Protein AF-A0AAP0BZG7-F1 (afdb_monomer)

Solvent-accessible surface area (backbone atoms only — not comparable to full-atom values): 13542 Å² total; per-residue (Å²): 136,76,88,78,90,84,89,82,85,82,89,79,92,82,87,80,83,89,86,83,89,79,91,78,89,82,94,75,62,81,69,61,58,58,56,47,51,53,52,60,66,57,72,73,61,71,77,81,63,82,40,66,52,41,81,45,57,65,65,58,52,51,52,50,36,52,60,40,35,78,79,45,65,29,14,43,36,12,33,26,68,55,88,55,38,31,31,31,11,33,37,38,62,83,54,70,49,48,39,78,72,52,70,46,80,53,54,94,88,42,55,71,58,51,40,50,51,50,40,52,47,33,67,76,56,39,45,60,33,38,39,30,46,32,60,74,50,94,78,78,55,83,41,75,64,38,52,52,36,52,50,48,54,49,58,50,42,73,65,57,62,50,46,67,39,33,33,23,74,39,69,39,87,59,22,61,62,59,52,45,65,65,46,60,84,65,72,57,56,72,70,56,46,49,55,50,49,64,69,41,41,9,24,29,38,35,32,48,51,32,50,50,50,58,51,37,64,75,68,76,46,79,78,79,71,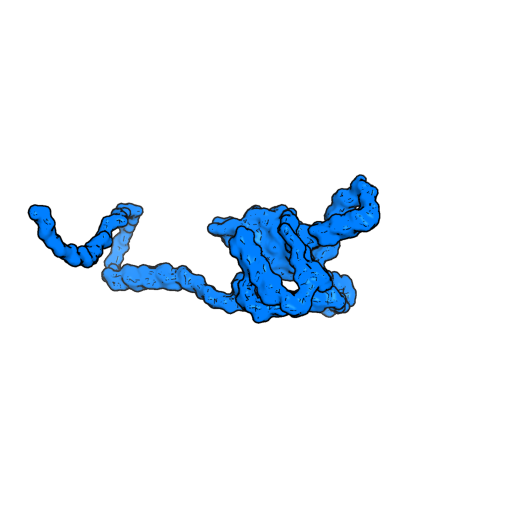84,72,79,73,131

Sequence (230 aa):
MGDDDGLGMLGDESGFCLAAGIFADGGDGMEGWLQRSEALASVDRVEEAQEEMKSLKPFEIFQKVLKIGSMKQ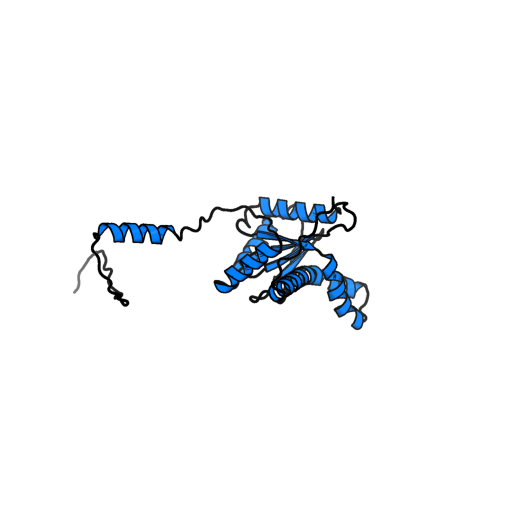GRLLGLDVGHRYIGLSVSDTSNKIASPVSVLVRKKTNIDLMANDFQ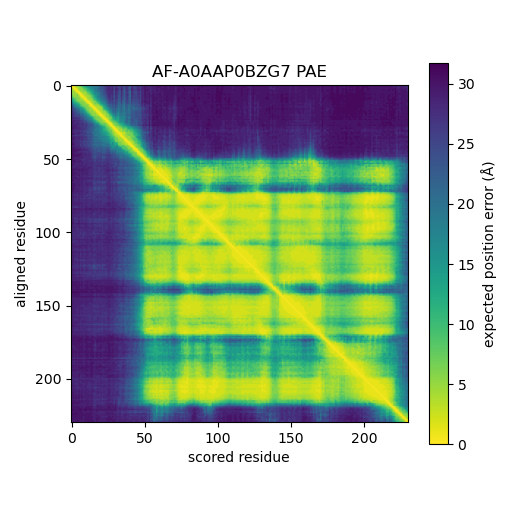TLVSRLSLVGLVVGYPFSIHGQHSVEAVQVRLFMEELSNTRKLDGIRYTYWDENYTSKCVEALLHPLNLHPVEHKTITDKFAAVGILQGYLDYMNRNLKTGGLPKELSTGK

pLDDT: mean 70.99, std 21.76, range [28.83, 95.19]

Secondary structure (DSSP, 8-state):
-----------------------------THHHHHHHHHHSSTT---------EE--HHHHHHHHHHHHTTS--EEEEEEE-SSEEEEEEE-TTSS-EEEEEEEEP-TT-HHHHHHHHHHHHHHHTEEEEEEEE---TTSPPPHHHHHHHHHHHHHHHT-TTTT-EEEEEEGGGHHHHHHHHHGGGT--HHHHHHHHHHHHHHHHHHHHHHHHHHHHHTTPPPP------

Foldseek 3Di:
DDDDDDDDDDDDDDDDDDDDDDDDDDDDDPVVVVVVVVVVVVVPPPPPPLAFAAEDALQVLVVVLVVVLVVDQEKEWFWEDDPFKIWIWMAGSVLQAIDGDDIDTDDPPCLLVVLVVVLVCCVVVVYQEYEYEAADDPPPDRDPSNVSSVVSVVSNRVSSSCGNYYYYYFYLVQQCVVLCVVCVVVPDDPVVSVVVSVNCSRRSRSNVSSVVNVVCVVVVDDPPDPPPDD

Radius of gyration: 25.91 Å; Cα contacts (8 Å, |Δi|>4): 289; chains: 1; bounding box: 75×73×74 Å

InterPro domains:
  IPR005227 Putative pre-16S rRNA nuclease [MF_00651] (74-214)
  IPR005227 Putative pre-16S rRNA nuclease [PF03652] (75-211)
  IPR005227 Putative pre-16S rRNA nuclease [PTHR33317] (53-219)
  IPR005227 Putative pre-16S rRNA nuclease [TIGR00250] (77-211)
  IPR005227 Putative pre-16S rRNA nuclease [cd16964] (76-212)
  IPR006641 YqgF/RNase H-like domain [SM00732] (74-179)
  IPR012337 Ribonuclease H-like superfamily [SSF53098] (74-214)
  IPR037027 YqgF/RNase H-like domain superfamily [G3DSA:3.30.420.140] (73-219)

Mean predicted aligned error: 15.22 Å

Structure (mmCIF, N/CA/C/O backbone):
data_AF-A0AAP0BZG7-F1
#
_entry.id   AF-A0AAP0BZG7-F1
#
loop_
_atom_site.group_PDB
_atom_site.id
_atom_site.type_symbol
_atom_site.label_atom_id
_atom_site.label_alt_id
_atom_site.label_comp_id
_atom_site.label_asym_id
_atom_site.label_entity_id
_atom_site.label_seq_id
_atom_site.pdbx_PDB_ins_code
_atom_site.Cartn_x
_atom_site.Cartn_y
_atom_site.Cartn_z
_atom_site.occupancy
_atom_site.B_iso_or_equiv
_atom_site.auth_seq_id
_atom_site.auth_comp_id
_atom_site.auth_asym_id
_atom_site.auth_atom_id
_atom_site.pdbx_PDB_model_num
ATOM 1 N N . MET A 1 1 ? -52.714 53.175 7.696 1.00 40.72 1 MET A N 1
ATOM 2 C CA . MET A 1 1 ? -53.248 51.958 8.342 1.00 40.72 1 MET A CA 1
ATOM 3 C C . MET A 1 1 ? -52.073 51.004 8.494 1.00 40.72 1 MET A C 1
ATOM 5 O O . MET A 1 1 ? -51.693 50.417 7.490 1.00 40.72 1 MET A O 1
ATOM 9 N N . GLY A 1 2 ? -51.504 50.970 9.712 1.00 37.19 2 GLY A N 1
ATOM 10 C CA . GLY A 1 2 ? -50.291 50.250 10.161 1.00 37.19 2 GLY A CA 1
ATOM 11 C C . GLY A 1 2 ? -48.993 50.930 9.706 1.00 37.19 2 GLY A C 1
ATOM 12 O O . GLY A 1 2 ? -48.804 51.001 8.497 1.00 37.19 2 GLY A O 1
ATOM 13 N N . ASP A 1 3 ? -48.113 51.537 10.517 1.00 39.97 3 ASP A N 1
ATOM 14 C CA . ASP A 1 3 ? -47.686 51.353 11.929 1.00 39.97 3 ASP A CA 1
ATOM 15 C C . ASP A 1 3 ? -47.296 49.894 12.220 1.00 39.97 3 ASP A C 1
ATOM 17 O O . ASP A 1 3 ? -48.042 48.989 11.852 1.00 39.97 3 ASP A O 1
ATOM 21 N N . ASP A 1 4 ? -46.233 49.526 12.925 1.00 40.59 4 ASP A N 1
ATOM 22 C CA . ASP A 1 4 ? -44.955 50.102 13.365 1.00 40.59 4 ASP A CA 1
ATOM 23 C C . ASP A 1 4 ? -44.185 48.876 13.928 1.00 40.59 4 ASP A C 1
ATOM 25 O O . ASP A 1 4 ? -44.802 47.876 14.297 1.00 40.59 4 ASP A O 1
ATOM 29 N N . ASP A 1 5 ? -42.857 48.957 13.961 1.00 41.91 5 ASP A N 1
ATOM 30 C CA . ASP A 1 5 ? -41.935 48.493 15.014 1.00 41.91 5 ASP A CA 1
ATOM 31 C C . ASP A 1 5 ? -42.072 47.124 15.726 1.00 41.91 5 ASP A C 1
ATOM 33 O O . ASP A 1 5 ? -43.107 46.750 16.268 1.00 41.91 5 ASP A O 1
ATOM 37 N N . GLY A 1 6 ? -40.916 46.474 15.954 1.00 35.31 6 GLY A N 1
ATOM 38 C CA . GLY A 1 6 ? -40.718 45.761 17.227 1.00 35.31 6 GLY A CA 1
ATOM 39 C C . GLY A 1 6 ? -39.831 44.514 17.239 1.00 35.31 6 GLY A C 1
ATOM 40 O O . GLY A 1 6 ? -40.268 43.411 16.939 1.00 35.31 6 GLY A O 1
ATOM 41 N N . LEU A 1 7 ? -38.597 44.718 17.700 1.00 35.53 7 LEU A N 1
ATOM 42 C CA . LEU A 1 7 ? -37.629 43.773 18.280 1.00 35.53 7 LEU A CA 1
ATOM 43 C C . LEU A 1 7 ? -38.184 42.704 19.259 1.00 35.53 7 LEU A C 1
ATOM 45 O O . LEU A 1 7 ? -39.079 42.988 20.047 1.00 35.53 7 LEU A O 1
ATOM 49 N N . GLY A 1 8 ? -37.480 41.561 19.350 1.00 32.25 8 GLY A N 1
ATOM 50 C CA . GLY A 1 8 ? -37.438 40.665 20.529 1.00 32.25 8 GLY A CA 1
ATOM 51 C C . GLY A 1 8 ? -37.229 39.190 20.143 1.00 32.25 8 GLY A C 1
ATOM 52 O O . GLY A 1 8 ? -38.116 38.588 19.561 1.00 32.25 8 GLY A O 1
ATOM 53 N N . MET A 1 9 ? -36.014 38.628 20.183 1.00 31.36 9 MET A N 1
ATOM 54 C CA . MET A 1 9 ? -35.321 38.008 21.333 1.00 31.36 9 MET A CA 1
ATOM 55 C C . MET A 1 9 ? -35.999 36.757 21.932 1.00 31.36 9 MET A C 1
ATOM 57 O O . MET A 1 9 ? -37.083 36.842 22.487 1.00 31.36 9 MET A O 1
ATOM 61 N N . LEU A 1 10 ? -35.207 35.672 21.934 1.00 32.31 10 LEU A N 1
ATOM 62 C CA . LEU A 1 10 ? -35.128 34.580 22.920 1.00 32.31 10 LEU A CA 1
ATOM 63 C C . LEU A 1 10 ? -36.260 33.537 22.988 1.00 32.31 10 LEU A C 1
ATOM 65 O O . LEU A 1 10 ? -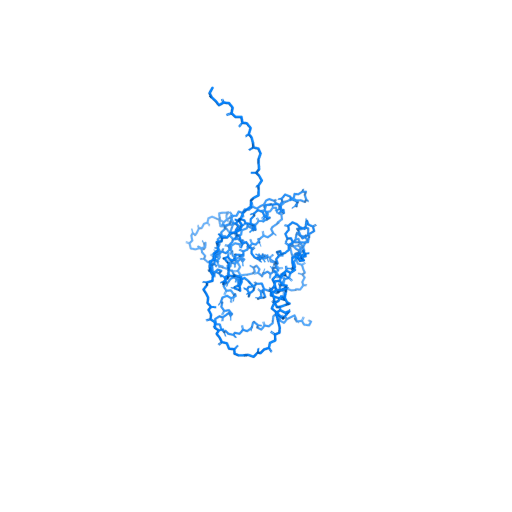37.290 33.755 23.607 1.00 32.31 10 LEU A O 1
ATOM 69 N N . GLY A 1 11 ? -35.926 32.345 22.481 1.00 29.30 11 GLY A N 1
ATOM 70 C CA . GLY A 1 11 ? -35.687 31.166 23.321 1.00 29.30 11 GLY A CA 1
ATOM 71 C C . GLY A 1 11 ? -36.896 30.372 23.802 1.00 29.30 11 GLY A C 1
ATOM 72 O O . GLY A 1 11 ? -37.639 30.839 24.651 1.00 29.30 11 GLY A O 1
ATOM 73 N N . ASP A 1 12 ? -36.947 29.103 23.408 1.00 36.91 12 ASP A N 1
ATOM 74 C CA . ASP A 1 12 ? -37.448 28.020 24.249 1.00 36.91 12 ASP A CA 1
ATOM 75 C C . ASP A 1 12 ? -36.975 26.646 23.753 1.00 36.91 12 ASP A C 1
ATOM 77 O O . ASP A 1 12 ? -37.353 26.109 22.714 1.00 36.91 12 ASP A O 1
ATOM 81 N N . GLU A 1 13 ? -36.108 26.059 24.571 1.00 35.53 13 GLU A N 1
ATOM 82 C CA . GLU A 1 13 ? -35.936 24.623 24.680 1.00 35.53 13 GLU A CA 1
ATOM 83 C C . GLU A 1 13 ? -37.261 24.007 25.148 1.00 35.53 13 GLU A C 1
ATOM 85 O O . GLU A 1 13 ? -37.745 24.331 26.229 1.00 35.53 13 GLU A O 1
ATOM 90 N N . SER A 1 14 ? -37.845 23.086 24.385 1.00 33.50 14 SER A N 1
ATOM 91 C CA . SER A 1 14 ? -38.615 21.969 24.949 1.00 33.50 14 SER A CA 1
ATOM 92 C C . SER A 1 14 ? -39.032 20.997 23.852 1.00 33.50 14 SER A C 1
ATOM 94 O O . SER A 1 14 ? -39.836 21.293 22.976 1.00 33.50 14 SER A O 1
ATOM 96 N N . GLY A 1 15 ? -38.489 19.788 23.909 1.00 31.47 15 GLY A N 1
ATOM 97 C CA . GLY A 1 15 ? -38.952 18.712 23.051 1.00 31.47 15 GLY A CA 1
ATOM 98 C C . GLY A 1 15 ? -37.887 17.658 22.877 1.00 31.47 15 GLY A C 1
ATOM 99 O O . GLY A 1 15 ? -37.173 17.669 21.890 1.00 31.47 15 GLY A O 1
ATOM 100 N N . PHE A 1 16 ? -37.768 16.749 23.836 1.00 28.83 16 PHE A N 1
ATOM 101 C CA . PHE A 1 16 ? -38.211 15.383 23.582 1.00 28.83 16 PHE A CA 1
ATOM 102 C C . PHE A 1 16 ? -38.218 14.588 24.886 1.00 28.83 16 PHE A C 1
ATOM 104 O O . PHE A 1 16 ? -37.269 14.586 25.668 1.00 28.83 16 PHE A O 1
ATOM 111 N N . CYS A 1 17 ? -39.365 13.961 25.121 1.00 30.78 17 CYS A N 1
ATOM 112 C CA . CYS A 1 17 ? -39.684 13.169 26.287 1.00 30.78 17 CYS A CA 1
ATOM 113 C C . CYS A 1 17 ? -38.791 11.933 26.436 1.00 30.78 17 CYS A C 1
ATOM 115 O O . CYS A 1 17 ? -38.479 11.235 25.471 1.00 30.78 17 CYS A O 1
ATOM 117 N N . LEU A 1 18 ? -38.505 11.650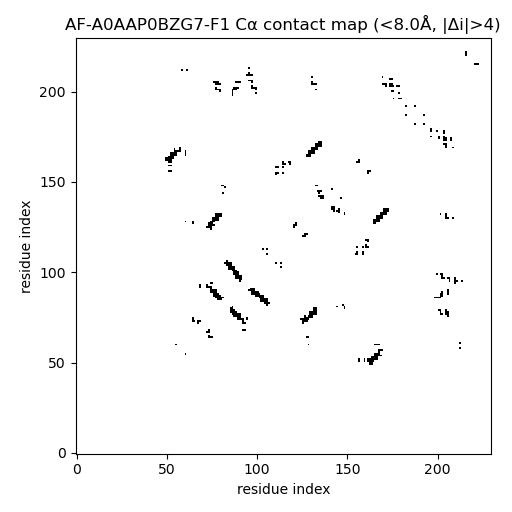 27.707 1.00 30.03 18 LEU A N 1
ATOM 118 C CA . LEU A 1 18 ? -38.151 10.361 28.289 1.00 30.03 18 LEU A CA 1
ATOM 119 C C . LEU A 1 18 ? -38.848 9.163 27.625 1.00 30.03 18 LEU A C 1
ATOM 121 O O . LEU A 1 18 ? -40.074 9.134 27.523 1.00 30.03 18 LEU A O 1
ATOM 125 N N . ALA A 1 19 ? -38.078 8.096 27.409 1.00 32.22 19 ALA A N 1
ATOM 126 C CA . ALA A 1 19 ? -38.536 6.733 27.658 1.00 32.22 19 ALA A CA 1
ATOM 127 C C . ALA A 1 19 ? -37.341 5.805 27.932 1.00 32.22 19 ALA A C 1
ATOM 129 O O . ALA A 1 19 ? -36.650 5.401 27.006 1.00 32.22 19 ALA A O 1
ATOM 130 N N . ALA A 1 20 ? -37.115 5.477 29.207 1.00 35.22 20 ALA A N 1
ATOM 131 C CA . ALA A 1 20 ? -36.773 4.133 29.692 1.00 35.22 20 ALA A CA 1
ATOM 132 C C . ALA A 1 20 ? -36.520 4.208 31.204 1.00 35.22 20 ALA A C 1
ATOM 134 O O . ALA A 1 20 ? -35.450 4.604 31.659 1.00 35.22 20 ALA A O 1
ATOM 135 N N . GLY A 1 21 ? -37.540 3.849 31.984 1.00 30.33 21 GLY A N 1
ATOM 136 C CA . GLY A 1 21 ? -37.397 3.609 33.413 1.00 30.33 21 GLY A CA 1
ATOM 137 C C . GLY A 1 21 ? -36.827 2.217 33.676 1.00 30.33 21 GLY A C 1
ATOM 138 O O . GLY A 1 21 ? -37.294 1.240 33.096 1.00 30.33 21 GLY A O 1
ATOM 139 N N . ILE A 1 22 ? -35.871 2.135 34.599 1.00 36.47 22 ILE A N 1
ATOM 140 C CA . ILE A 1 22 ? -35.624 0.951 35.424 1.00 36.47 22 ILE A CA 1
ATOM 141 C C . ILE A 1 22 ? -35.466 1.456 36.862 1.00 36.47 22 ILE A C 1
ATOM 143 O O . ILE A 1 22 ? -34.559 2.224 37.169 1.00 36.47 22 ILE A O 1
ATOM 147 N N . PHE A 1 23 ? -36.406 1.051 37.712 1.00 32.34 23 PHE A N 1
ATOM 148 C CA . PHE A 1 23 ? -36.392 1.223 39.163 1.00 32.34 23 PHE A CA 1
ATOM 149 C C . PHE A 1 23 ? -35.386 0.244 39.786 1.00 32.34 23 PHE A C 1
ATOM 151 O O . PHE A 1 23 ? -35.472 -0.954 39.514 1.00 32.34 23 PHE A O 1
ATOM 158 N N . ALA A 1 24 ? -34.503 0.726 40.662 1.00 35.78 24 ALA A N 1
ATOM 159 C CA . ALA A 1 24 ? -33.943 -0.060 41.762 1.00 35.78 24 ALA A CA 1
ATOM 160 C C . ALA A 1 24 ? -33.458 0.878 42.883 1.00 35.78 24 ALA A C 1
ATOM 162 O O . ALA A 1 24 ? -32.795 1.879 42.622 1.00 35.78 24 ALA A O 1
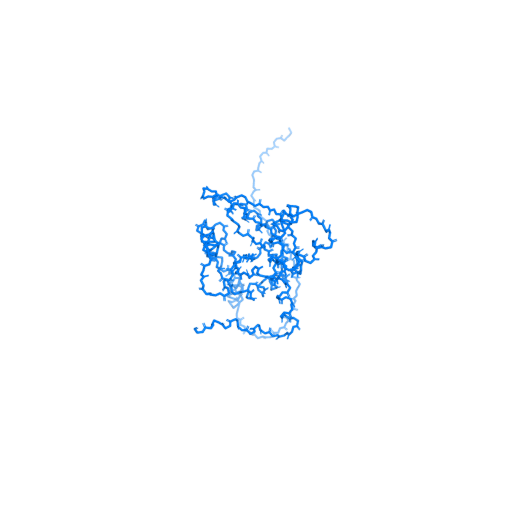ATOM 163 N N . ASP A 1 25 ? -33.862 0.528 44.102 1.00 36.47 25 ASP A N 1
ATOM 164 C CA . ASP A 1 25 ? -33.702 1.211 45.387 1.00 36.47 25 ASP A CA 1
ATOM 165 C C . ASP A 1 25 ? -32.288 1.683 45.755 1.00 36.47 25 ASP A C 1
ATOM 167 O O . ASP A 1 25 ? -31.288 1.049 45.424 1.00 36.47 25 ASP A O 1
ATOM 171 N N . GLY A 1 26 ? -32.247 2.706 46.615 1.00 36.25 26 GLY A N 1
ATOM 172 C CA . GLY A 1 26 ? -31.121 2.966 47.515 1.00 36.25 26 GLY A CA 1
ATOM 173 C C . GLY A 1 26 ? -30.599 4.390 47.408 1.00 36.25 26 GLY A C 1
ATOM 174 O O . GLY A 1 26 ? -30.027 4.767 46.393 1.00 36.25 26 GLY A O 1
ATOM 175 N N . GLY A 1 27 ? -30.833 5.186 48.452 1.00 44.66 27 GLY A N 1
ATOM 176 C CA . GLY A 1 27 ? -30.496 6.603 48.494 1.00 44.66 27 GLY A CA 1
ATOM 177 C C . GLY A 1 27 ? -29.016 6.895 48.265 1.00 44.66 27 GLY A C 1
ATOM 178 O O . GLY A 1 27 ? -28.163 6.299 48.905 1.00 44.66 27 GLY A O 1
ATOM 179 N N . ASP A 1 28 ? -28.762 7.860 47.386 1.00 40.28 28 ASP A N 1
ATOM 180 C CA . ASP A 1 28 ? -27.633 8.782 47.441 1.00 40.28 28 ASP A CA 1
ATOM 181 C C . ASP A 1 28 ? -27.990 10.016 46.595 1.00 40.28 28 ASP A C 1
ATOM 183 O O . ASP A 1 28 ? -28.697 9.927 45.587 1.00 40.28 28 ASP A O 1
ATOM 187 N N . GLY A 1 29 ? -27.597 11.190 47.089 1.00 38.25 29 GLY A N 1
ATOM 188 C CA . GLY A 1 29 ? -28.116 12.493 46.682 1.00 38.25 29 GLY A CA 1
ATOM 189 C C . GLY A 1 29 ? -27.908 12.868 45.212 1.00 38.25 29 GLY A C 1
ATOM 190 O O . GLY A 1 29 ? -27.066 12.326 44.496 1.00 38.25 29 GLY A O 1
ATOM 191 N N . MET A 1 30 ? -28.669 13.878 44.781 1.00 40.69 30 MET A N 1
ATOM 192 C CA . MET A 1 30 ? -28.644 14.469 43.433 1.00 40.69 30 MET A CA 1
ATOM 193 C C . MET A 1 30 ? -27.253 14.981 42.989 1.00 40.69 30 MET A C 1
ATOM 195 O O . MET A 1 30 ? -27.054 15.220 41.801 1.00 40.69 30 MET A O 1
ATOM 199 N N . GLU A 1 31 ? -26.271 15.074 43.891 1.00 44.16 31 GLU A N 1
ATOM 200 C CA . GLU A 1 31 ? -24.867 15.373 43.565 1.00 44.16 31 GLU A CA 1
ATOM 201 C C . GLU A 1 31 ? -24.143 14.209 42.855 1.00 44.16 31 GLU A C 1
ATOM 203 O O . GLU A 1 31 ? -23.273 14.444 42.018 1.00 44.16 31 GLU A O 1
ATOM 208 N N . GLY A 1 32 ? -24.548 12.953 43.083 1.00 38.75 32 GLY A N 1
ATOM 209 C CA . GLY A 1 32 ? -23.915 11.783 42.455 1.00 38.75 32 GLY A CA 1
ATOM 210 C C . GLY A 1 32 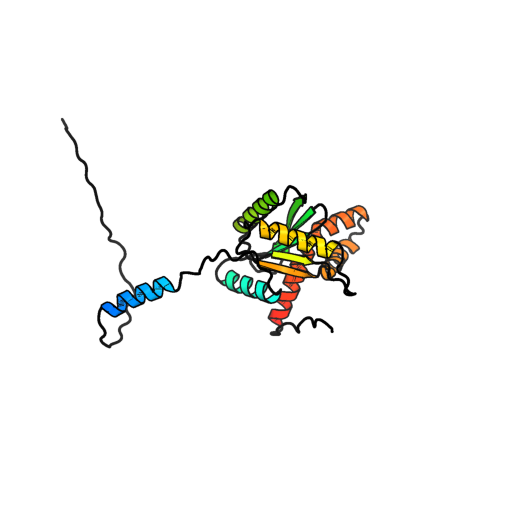? -24.256 11.595 40.971 1.00 38.75 32 GLY A C 1
ATOM 211 O O . GLY A 1 32 ? -23.490 10.978 40.226 1.00 38.75 32 GLY A O 1
ATOM 212 N N . TRP A 1 33 ? -25.388 12.142 40.513 1.00 41.09 33 TRP A N 1
ATOM 213 C CA . TRP A 1 33 ? -25.830 12.038 39.117 1.00 41.09 33 TRP A CA 1
ATOM 214 C C . TRP A 1 33 ? -25.122 13.038 38.195 1.00 41.09 33 TRP A C 1
ATOM 216 O O . TRP A 1 33 ? -24.790 12.677 37.067 1.00 41.09 33 TRP A O 1
ATOM 226 N N . LEU A 1 34 ? -24.815 14.246 38.683 1.00 43.25 34 LEU A N 1
ATOM 227 C CA . LEU A 1 34 ? -24.042 15.250 37.938 1.00 43.25 34 LEU A CA 1
ATOM 228 C C . LEU A 1 34 ? -22.560 14.868 37.811 1.00 43.25 34 LEU A C 1
ATOM 230 O O . LEU A 1 34 ? -21.970 15.046 36.750 1.00 43.25 34 LEU A O 1
ATOM 234 N N . GLN A 1 35 ? -21.978 14.231 38.830 1.00 44.53 35 GLN A N 1
ATOM 235 C CA . GLN A 1 35 ? -20.614 13.697 38.731 1.00 44.53 35 GLN A CA 1
ATOM 236 C C . GLN A 1 35 ? -20.516 12.445 37.853 1.00 44.53 35 GLN A C 1
ATOM 238 O O . GLN A 1 35 ? -19.486 12.220 37.220 1.00 44.53 35 GLN A O 1
ATOM 243 N N . ARG A 1 36 ? -21.585 11.644 37.745 1.00 41.50 36 ARG A N 1
ATOM 244 C CA . ARG A 1 36 ? -21.636 10.518 36.799 1.00 41.50 36 ARG A CA 1
ATOM 245 C C . ARG A 1 36 ? -21.901 10.951 35.360 1.00 41.50 36 ARG A C 1
ATOM 247 O O . ARG A 1 36 ? -21.393 10.286 34.463 1.00 41.50 36 ARG A O 1
ATOM 254 N N . SER A 1 37 ? -22.629 12.044 35.116 1.00 42.12 37 SER A N 1
ATOM 255 C CA . SER A 1 37 ? -22.789 12.585 33.759 1.00 42.12 37 SER A CA 1
ATOM 256 C C . SER A 1 37 ? -21.519 13.289 33.268 1.00 42.12 37 SER A C 1
ATOM 258 O O . SER A 1 37 ? -21.159 13.112 32.107 1.00 42.12 37 SER A O 1
ATOM 260 N N . GLU A 1 38 ? -20.762 13.959 34.146 1.00 42.34 38 GLU A N 1
ATOM 261 C CA . GLU A 1 38 ? -19.405 14.435 33.832 1.00 42.34 38 GLU A CA 1
ATOM 262 C C . GLU A 1 38 ? -18.409 13.281 33.650 1.00 42.34 38 GLU A C 1
ATOM 264 O O . GLU A 1 38 ? -17.565 13.346 32.757 1.00 42.34 38 GLU A O 1
ATOM 269 N N . ALA A 1 39 ? -18.528 12.189 34.419 1.00 40.38 39 ALA A N 1
ATOM 270 C CA . ALA A 1 39 ? -17.707 10.986 34.241 1.00 40.38 39 ALA A CA 1
ATOM 271 C C . ALA A 1 39 ? -18.034 10.227 32.939 1.00 40.38 39 ALA A C 1
ATOM 273 O O . ALA A 1 39 ? -17.138 9.694 32.296 1.00 40.38 39 ALA A O 1
ATOM 274 N N . LEU A 1 40 ? -19.298 10.197 32.504 1.00 38.62 40 LEU A N 1
ATOM 275 C CA . LEU A 1 40 ? -19.704 9.570 31.237 1.00 38.62 40 LEU A CA 1
ATOM 276 C C . LEU A 1 40 ? -19.412 10.462 30.020 1.00 38.62 40 LEU A C 1
ATOM 278 O O . LEU A 1 40 ? -19.107 9.940 28.954 1.00 38.62 40 LEU A O 1
ATOM 282 N N . ALA A 1 41 ? -19.403 11.788 30.182 1.00 38.72 41 ALA A N 1
ATOM 283 C CA . ALA A 1 41 ? -18.952 12.734 29.156 1.00 38.72 41 ALA A CA 1
ATOM 284 C C . ALA A 1 41 ? -17.417 12.883 29.082 1.00 38.72 41 ALA A C 1
ATOM 286 O O . ALA A 1 41 ? -16.900 13.527 28.168 1.00 38.72 41 ALA A O 1
ATOM 287 N N . SER A 1 42 ? -16.669 12.288 30.017 1.00 38.16 42 SER A N 1
ATOM 288 C CA . SER A 1 42 ? -15.198 12.273 30.007 1.00 38.16 42 SER A CA 1
ATOM 289 C C . SER A 1 42 ? -14.588 10.958 29.514 1.00 38.16 42 SER A C 1
ATOM 291 O O . SER A 1 42 ? -13.384 10.922 29.270 1.00 38.16 42 SER A O 1
ATOM 293 N N . VAL A 1 43 ? -15.393 9.918 29.264 1.00 42.97 43 VAL A N 1
ATOM 294 C CA . VAL A 1 43 ? -14.920 8.642 28.684 1.00 42.97 43 VAL A CA 1
ATOM 295 C C . VAL A 1 43 ? -14.889 8.656 27.146 1.00 42.97 43 VAL A C 1
ATOM 297 O O . VAL A 1 43 ? -14.176 7.854 26.554 1.00 42.97 43 VAL A O 1
ATOM 300 N N . ASP A 1 44 ? -15.534 9.630 26.497 1.00 34.75 44 ASP A N 1
ATOM 301 C CA . ASP A 1 44 ? -15.488 9.815 25.034 1.00 34.75 44 ASP A CA 1
ATOM 302 C C . ASP A 1 44 ? -14.629 11.003 24.584 1.00 34.75 44 ASP A C 1
ATOM 304 O O . ASP A 1 44 ? -14.728 11.476 23.451 1.00 34.75 44 ASP A O 1
ATOM 308 N N . ARG A 1 45 ? -13.692 11.450 25.426 1.00 36.53 45 ARG A N 1
ATOM 309 C CA . ARG A 1 45 ? -12.532 12.180 24.914 1.00 36.53 45 ARG A CA 1
ATOM 310 C C . ARG A 1 45 ? -11.496 11.145 24.501 1.00 36.53 45 ARG A C 1
ATOM 312 O O . ARG A 1 45 ? -10.504 10.927 25.189 1.00 36.53 45 ARG A O 1
ATOM 319 N N . VAL A 1 46 ? -11.753 10.477 23.374 1.00 40.47 46 VAL A N 1
ATOM 320 C CA . VAL A 1 46 ? -10.659 9.898 22.594 1.00 40.47 46 VAL A CA 1
ATOM 321 C C . VAL A 1 46 ? -9.712 11.065 22.378 1.00 40.47 46 VAL A C 1
ATOM 323 O O . VAL A 1 46 ? -10.061 12.021 21.691 1.00 40.47 46 VAL A O 1
ATOM 326 N N . GLU A 1 47 ? -8.583 11.048 23.078 1.00 35.59 47 GLU A N 1
ATOM 327 C CA . GLU A 1 47 ? -7.496 11.972 22.833 1.00 35.59 47 GLU A CA 1
ATOM 328 C C . GLU A 1 47 ? -7.180 11.869 21.340 1.00 35.59 47 GLU A C 1
ATOM 330 O O . GLU A 1 47 ? -6.508 10.945 20.884 1.00 35.59 47 GLU A O 1
ATOM 335 N N . GLU A 1 48 ? -7.674 12.832 20.564 1.00 38.12 48 GLU A N 1
ATOM 336 C CA . GLU A 1 48 ? -7.112 13.225 19.278 1.00 38.12 48 GLU A CA 1
ATOM 337 C C . GLU A 1 48 ? -5.748 13.872 19.554 1.00 38.12 48 GLU A C 1
ATOM 339 O O . GLU A 1 48 ? -5.469 15.014 19.201 1.00 38.12 48 GLU A O 1
ATOM 344 N N . ALA A 1 49 ? -4.876 13.139 20.246 1.00 38.81 49 ALA A N 1
ATOM 345 C CA . ALA A 1 49 ? -3.460 13.360 20.137 1.00 38.81 49 ALA A CA 1
ATOM 346 C C . ALA A 1 49 ? -3.149 13.141 18.659 1.00 38.81 49 ALA A C 1
ATOM 348 O O . ALA A 1 49 ? -3.445 12.079 18.103 1.00 38.81 49 ALA A O 1
ATOM 349 N N . GLN A 1 50 ? -2.607 14.172 18.017 1.00 41.91 50 GLN A N 1
ATOM 350 C CA . GLN A 1 50 ? -1.988 14.079 16.703 1.00 41.91 50 GLN A CA 1
ATOM 351 C C . GLN A 1 50 ? -0.805 13.104 16.818 1.00 41.91 50 GLN A C 1
ATOM 353 O O . GLN A 1 50 ? 0.342 13.506 16.983 1.00 41.91 50 GLN A O 1
ATOM 358 N N . GLU A 1 51 ? -1.097 11.802 16.856 1.00 57.97 51 GLU A N 1
ATOM 359 C CA . GLU A 1 51 ? -0.093 10.751 16.808 1.00 57.97 51 GLU A CA 1
ATOM 360 C C . GLU A 1 51 ? 0.525 10.803 15.416 1.00 57.97 51 GLU A C 1
ATOM 362 O O . GLU A 1 51 ? -0.167 10.613 14.411 1.00 57.97 51 GLU A O 1
ATOM 367 N N . GLU A 1 52 ? 1.832 11.051 15.366 1.00 63.88 52 GLU A N 1
ATOM 368 C CA . GLU A 1 52 ? 2.610 10.963 14.135 1.00 63.88 52 GLU A CA 1
ATOM 369 C C . GLU A 1 52 ? 2.377 9.610 13.451 1.00 63.88 52 GLU A C 1
ATOM 371 O O . GLU A 1 52 ? 2.083 8.585 14.083 1.00 63.88 52 GLU A O 1
ATOM 376 N N . MET A 1 53 ? 2.519 9.604 12.131 1.00 76.00 53 MET A N 1
ATOM 377 C CA . MET A 1 53 ? 2.339 8.414 11.316 1.00 76.00 53 MET A CA 1
ATOM 378 C C . MET A 1 53 ? 3.226 7.254 11.808 1.00 76.00 53 MET A C 1
ATOM 380 O O . MET A 1 53 ? 4.451 7.252 11.677 1.00 76.00 53 MET A O 1
ATOM 384 N N . LYS A 1 54 ? 2.590 6.225 12.381 1.00 79.19 54 LYS A N 1
ATOM 385 C CA . LYS A 1 54 ? 3.276 5.152 13.113 1.00 79.19 54 LYS A CA 1
ATOM 386 C C . LYS A 1 54 ? 3.277 3.834 12.346 1.00 79.19 54 LYS A C 1
ATOM 388 O O . LYS A 1 54 ? 2.236 3.380 11.860 1.00 79.19 54 LYS A O 1
ATOM 393 N N . SER A 1 55 ? 4.441 3.185 12.310 1.00 83.25 55 SER A N 1
ATOM 394 C CA . SER A 1 55 ? 4.566 1.802 11.844 1.00 83.25 55 SER A CA 1
ATOM 395 C C . SER A 1 55 ? 4.001 0.840 12.891 1.00 83.25 55 SER A C 1
ATOM 397 O O . 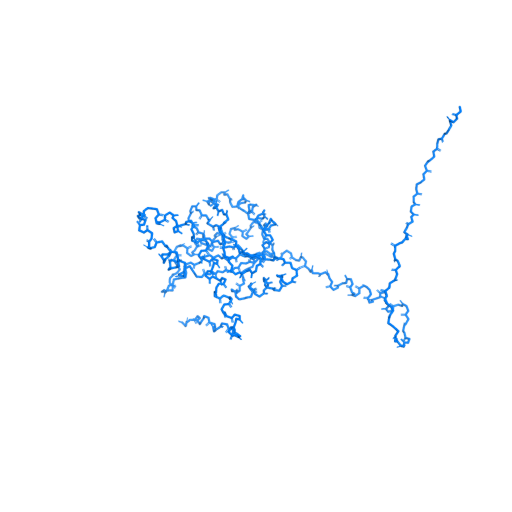SER A 1 55 ? 4.358 0.919 14.069 1.00 83.25 55 SER A O 1
ATOM 399 N N . LEU A 1 56 ? 3.123 -0.068 12.471 1.00 80.94 56 LEU A N 1
ATOM 400 C CA . LEU A 1 56 ? 2.603 -1.160 13.294 1.00 80.94 56 LEU A CA 1
ATOM 401 C C . LEU A 1 56 ? 2.986 -2.516 12.716 1.00 80.94 56 LEU A C 1
ATOM 403 O O . LEU A 1 56 ? 3.246 -2.663 11.514 1.00 80.94 56 LEU A O 1
ATOM 407 N N . LYS A 1 57 ? 2.936 -3.546 13.568 1.00 82.50 57 LYS A N 1
ATOM 408 C CA . LYS A 1 57 ? 3.048 -4.920 13.083 1.00 82.50 57 LYS A CA 1
ATOM 409 C C . LYS A 1 57 ? 1.903 -5.211 12.103 1.00 82.50 57 LYS A C 1
ATOM 411 O O . LYS A 1 57 ? 0.774 -4.767 12.344 1.00 82.50 57 LYS A O 1
ATOM 416 N N . PRO A 1 58 ? 2.150 -6.018 11.054 1.00 80.44 58 PRO A N 1
ATOM 417 C CA . PRO A 1 58 ? 1.135 -6.362 10.065 1.00 80.44 58 PRO A CA 1
ATOM 418 C C . PRO A 1 58 ? -0.194 -6.812 10.687 1.00 80.44 58 PRO A C 1
ATOM 420 O O . PRO A 1 58 ? -1.258 -6.386 10.252 1.00 80.44 58 PRO A O 1
ATOM 423 N N . PHE A 1 59 ? -0.158 -7.648 11.726 1.00 81.62 59 PHE A N 1
ATOM 424 C CA . PHE A 1 59 ? -1.377 -8.179 12.341 1.00 81.62 59 PHE A CA 1
ATOM 425 C C . PHE A 1 59 ? -2.141 -7.136 13.170 1.00 81.62 59 PHE A C 1
ATOM 427 O O . PHE A 1 59 ? -3.369 -7.099 13.141 1.00 81.62 59 PHE A O 1
ATOM 434 N N . GLU A 1 60 ? -1.430 -6.250 13.868 1.00 82.50 60 GLU A N 1
ATOM 435 C CA . GLU A 1 60 ? -2.036 -5.218 14.717 1.00 82.50 60 GLU A CA 1
ATOM 436 C C . GLU A 1 60 ? -2.843 -4.216 13.891 1.00 82.50 60 GLU A C 1
ATOM 438 O O . GLU A 1 60 ? -3.954 -3.845 14.279 1.00 82.50 60 GLU A O 1
ATOM 443 N N . ILE A 1 61 ? -2.316 -3.805 12.730 1.00 83.75 61 ILE A N 1
ATOM 444 C CA . ILE A 1 61 ? -3.047 -2.902 11.839 1.00 83.75 61 ILE A CA 1
ATOM 445 C C . ILE A 1 61 ? -4.312 -3.593 11.310 1.00 83.75 61 ILE A C 1
ATOM 447 O O . ILE A 1 61 ? -5.380 -2.985 11.340 1.00 83.75 61 ILE A O 1
ATOM 451 N N . PHE A 1 62 ? -4.240 -4.885 10.956 1.00 81.94 62 PHE A N 1
ATOM 452 C CA . PHE A 1 62 ? -5.400 -5.649 10.489 1.00 81.94 62 PHE A CA 1
ATOM 453 C C . PHE A 1 62 ? -6.480 -5.790 11.564 1.00 81.94 62 PHE A C 1
ATOM 455 O O . PHE A 1 62 ? -7.660 -5.577 11.302 1.00 81.94 62 PHE A O 1
ATOM 462 N N . GLN A 1 63 ? -6.092 -6.099 12.803 1.00 82.12 63 GLN A N 1
ATOM 463 C CA . GLN A 1 63 ? -7.033 -6.181 13.920 1.00 82.12 63 GLN A CA 1
ATOM 464 C C . GLN A 1 63 ? -7.721 -4.842 14.186 1.00 82.12 63 GLN A C 1
ATOM 466 O O . GLN A 1 63 ? -8.924 -4.813 14.447 1.00 82.12 63 GLN A O 1
ATOM 471 N N . LYS A 1 64 ? -6.981 -3.729 14.107 1.00 79.69 64 LYS A N 1
ATOM 472 C CA . LYS A 1 64 ? -7.566 -2.387 14.214 1.00 79.69 64 LYS A CA 1
ATOM 473 C C . LYS A 1 64 ? -8.548 -2.126 13.078 1.00 79.69 64 LYS A C 1
ATOM 475 O O . LYS A 1 64 ? -9.649 -1.662 13.354 1.00 79.69 64 LYS A O 1
ATOM 480 N N . VAL A 1 65 ? -8.196 -2.481 11.842 1.00 80.00 65 VAL A N 1
ATOM 481 C CA . VAL A 1 65 ? -9.095 -2.364 10.684 1.00 80.00 65 VAL A CA 1
ATOM 482 C C . VAL A 1 65 ? -10.380 -3.150 10.903 1.00 80.00 65 VAL A C 1
ATOM 484 O O . VAL A 1 65 ? -11.443 -2.612 10.642 1.00 80.00 65 VAL A O 1
ATOM 487 N N . LEU A 1 66 ? -10.320 -4.376 11.424 1.00 77.44 66 LEU A N 1
ATOM 488 C CA . LEU A 1 66 ? -11.517 -5.184 11.678 1.00 77.44 66 LEU A CA 1
ATOM 489 C C . LEU A 1 66 ? -12.383 -4.632 12.814 1.00 77.44 66 LEU A C 1
ATOM 491 O O . LEU A 1 66 ? -13.606 -4.596 12.688 1.00 77.44 66 LEU A O 1
ATOM 495 N N . LYS A 1 67 ? -11.762 -4.159 13.902 1.00 75.12 67 LYS A N 1
ATOM 496 C CA . LYS A 1 67 ? -12.479 -3.485 14.997 1.00 75.12 67 LYS A CA 1
ATOM 497 C C . LYS A 1 67 ? -13.173 -2.218 14.506 1.00 75.12 67 LYS A C 1
ATOM 499 O O . LYS A 1 67 ? -14.334 -2.002 14.829 1.00 75.12 67 LYS A O 1
ATOM 504 N N . ILE A 1 68 ? -12.481 -1.415 13.696 1.00 71.06 68 ILE A N 1
ATOM 505 C CA . ILE A 1 68 ? -13.067 -0.228 13.073 1.00 71.06 68 ILE A CA 1
ATOM 506 C C . ILE A 1 68 ? -14.142 -0.653 12.081 1.00 71.06 68 ILE A C 1
ATOM 508 O O . ILE A 1 68 ? -15.219 -0.100 12.159 1.00 71.06 68 ILE A O 1
ATOM 512 N N . GLY A 1 69 ? -13.907 -1.673 11.251 1.00 59.91 69 GLY A N 1
ATOM 513 C CA . GLY A 1 69 ? -14.836 -2.277 10.286 1.00 59.91 69 GLY A CA 1
ATOM 514 C C . GLY A 1 69 ? -16.202 -2.625 10.873 1.00 59.91 69 GLY A C 1
ATOM 515 O O . GLY A 1 69 ? -17.227 -2.422 10.228 1.00 59.91 69 GLY A O 1
ATOM 516 N N . SER A 1 70 ? -16.211 -3.093 12.124 1.00 60.81 70 SER A N 1
ATOM 517 C CA . SER A 1 70 ? -17.424 -3.371 12.903 1.00 60.81 70 SER A CA 1
ATOM 518 C C . SER A 1 70 ? -18.222 -2.114 13.287 1.00 60.81 70 SER A C 1
ATOM 520 O O . SER A 1 70 ? -19.395 -2.234 13.623 1.00 60.81 70 SER A O 1
ATOM 522 N N . MET A 1 71 ? -17.597 -0.934 13.263 1.00 58.47 71 MET A N 1
ATOM 523 C CA . MET A 1 71 ? -18.150 0.362 13.689 1.00 58.47 71 MET A CA 1
ATOM 524 C C . MET A 1 71 ? -18.286 1.375 12.526 1.00 58.47 71 MET A C 1
ATOM 526 O O . MET A 1 71 ? -19.165 2.230 12.545 1.00 58.47 71 MET A O 1
ATOM 530 N N . LYS A 1 72 ? -17.418 1.287 11.510 1.00 57.94 72 LYS A N 1
ATOM 531 C CA . LYS A 1 72 ? -17.303 2.091 10.280 1.00 57.94 72 LYS A CA 1
ATOM 532 C C . LYS A 1 72 ? -16.561 1.276 9.215 1.00 57.94 72 LYS A C 1
ATOM 534 O O . LYS A 1 72 ? -15.596 0.590 9.516 1.00 57.94 72 LYS A O 1
ATOM 539 N N . GLN A 1 73 ? -16.948 1.403 7.949 1.00 68.81 73 GLN A N 1
ATOM 540 C CA . GLN A 1 73 ? -16.339 0.680 6.820 1.00 68.81 73 GLN A CA 1
ATOM 541 C C . GLN A 1 73 ? -14.890 1.142 6.545 1.00 68.81 73 GLN A C 1
ATOM 543 O O . GLN A 1 73 ? -14.642 1.962 5.662 1.00 68.81 73 GLN A O 1
ATOM 548 N N . GLY A 1 74 ? -13.932 0.639 7.325 1.00 82.44 74 GLY A N 1
ATOM 549 C CA . GLY A 1 74 ? -12.510 0.950 7.199 1.00 82.44 74 GLY A CA 1
ATOM 550 C C . GLY A 1 74 ? -11.839 0.156 6.080 1.00 82.44 74 GLY A C 1
ATOM 551 O O . GLY A 1 74 ? -11.959 -1.071 6.030 1.00 82.44 74 GLY A O 1
ATOM 552 N N . ARG A 1 75 ? -11.110 0.856 5.205 1.00 91.94 75 ARG A N 1
ATOM 553 C CA . ARG A 1 75 ? -10.343 0.264 4.097 1.00 91.94 75 ARG A CA 1
ATOM 554 C C . ARG A 1 75 ? -8.839 0.466 4.270 1.00 91.94 75 ARG A C 1
ATOM 556 O O . ARG A 1 75 ? -8.390 1.379 4.960 1.00 91.94 75 ARG A O 1
ATOM 563 N N . LEU A 1 76 ? -8.057 -0.386 3.627 1.00 94.06 76 LEU A N 1
ATOM 564 C CA . LEU A 1 76 ? -6.603 -0.315 3.560 1.00 94.06 76 LEU A CA 1
ATOM 565 C C . LEU A 1 76 ? -6.172 0.175 2.183 1.00 94.06 76 LEU A C 1
ATOM 567 O O . LEU A 1 76 ? -6.790 -0.179 1.179 1.00 94.06 76 LEU A O 1
ATOM 571 N N . LEU A 1 77 ? -5.098 0.959 2.139 1.00 95.12 77 LEU A N 1
ATOM 572 C CA . LEU A 1 77 ? -4.458 1.374 0.893 1.00 95.12 77 LEU A CA 1
ATOM 573 C C . LEU A 1 77 ? -3.127 0.640 0.730 1.00 95.12 77 LEU A C 1
ATOM 575 O O . LEU A 1 77 ? -2.283 0.690 1.620 1.00 95.12 77 LEU A O 1
ATOM 579 N N . GLY A 1 78 ? -2.945 -0.034 -0.397 1.00 94.19 78 GLY A N 1
ATOM 580 C CA . GLY A 1 78 ? -1.691 -0.658 -0.795 1.00 94.19 78 GLY A CA 1
ATOM 581 C C . GLY A 1 78 ? -0.823 0.312 -1.585 1.00 94.19 78 GLY A C 1
ATOM 582 O O . GLY A 1 78 ? -1.329 1.013 -2.463 1.00 94.19 78 GLY A O 1
ATOM 583 N N . LEU A 1 79 ? 0.472 0.347 -1.279 1.00 93.25 79 LEU A N 1
ATOM 584 C CA . LEU A 1 79 ? 1.462 1.170 -1.966 1.00 93.25 79 LEU A CA 1
ATOM 585 C C . LEU A 1 79 ? 2.572 0.286 -2.534 1.00 93.25 79 LEU A C 1
ATOM 587 O O . LEU A 1 79 ? 3.208 -0.456 -1.790 1.00 93.25 79 LEU A O 1
ATOM 591 N N . ASP A 1 80 ? 2.836 0.441 -3.828 1.00 91.44 80 ASP A N 1
ATOM 592 C CA . ASP A 1 80 ? 4.055 -0.027 -4.491 1.00 91.44 80 ASP A CA 1
ATOM 593 C C . ASP A 1 80 ? 4.956 1.180 -4.772 1.00 91.44 80 ASP A C 1
ATOM 595 O O . ASP A 1 80 ? 4.616 2.026 -5.604 1.00 91.44 80 ASP A O 1
ATOM 599 N N . VAL A 1 81 ? 6.059 1.321 -4.036 1.00 89.81 81 VAL A N 1
ATOM 600 C CA . VAL A 1 81 ? 6.890 2.534 -4.066 1.00 89.81 81 VAL A CA 1
ATOM 601 C C . VAL A 1 81 ? 8.068 2.340 -5.017 1.00 89.81 81 VAL A C 1
ATOM 603 O O . VAL A 1 81 ? 9.172 1.970 -4.624 1.00 89.81 81 VAL A O 1
ATOM 606 N N . GLY A 1 82 ? 7.848 2.682 -6.283 1.00 86.50 82 GLY A N 1
ATOM 607 C CA . GLY A 1 82 ? 8.897 2.725 -7.292 1.00 86.50 82 GLY A CA 1
ATOM 608 C C . GLY A 1 82 ? 9.739 4.008 -7.260 1.00 86.50 82 GLY A C 1
ATOM 609 O O . GLY A 1 82 ? 9.495 4.973 -6.525 1.00 86.50 82 GLY A O 1
ATOM 610 N N . HIS A 1 83 ? 10.742 4.054 -8.141 1.00 83.94 83 HIS A N 1
ATOM 611 C CA . HIS A 1 83 ? 11.624 5.219 -8.284 1.00 83.94 83 HIS A CA 1
ATOM 612 C C . HIS A 1 83 ? 10.908 6.445 -8.883 1.00 83.94 83 HIS A C 1
ATOM 614 O O . HIS A 1 83 ? 11.144 7.575 -8.465 1.00 83.94 83 HIS A O 1
ATOM 620 N N . ARG A 1 84 ? 10.049 6.239 -9.894 1.00 85.81 84 ARG A N 1
ATOM 621 C CA . ARG A 1 84 ? 9.332 7.321 -10.609 1.00 85.81 84 ARG A CA 1
ATOM 622 C C . ARG A 1 84 ? 7.836 7.364 -10.331 1.00 85.81 84 ARG A C 1
ATOM 624 O O . ARG A 1 84 ? 7.217 8.404 -10.537 1.00 85.81 84 ARG A O 1
ATOM 631 N N . TYR A 1 85 ? 7.266 6.245 -9.911 1.00 89.44 85 TYR A N 1
ATOM 632 C CA . TYR A 1 85 ? 5.831 6.070 -9.774 1.00 89.44 85 TYR A CA 1
ATOM 633 C C . TYR A 1 85 ? 5.525 5.342 -8.477 1.00 89.44 85 TYR A C 1
ATOM 635 O O . TYR A 1 85 ? 6.328 4.524 -8.035 1.00 89.44 85 TYR A O 1
ATOM 643 N N . ILE A 1 86 ? 4.369 5.648 -7.902 1.00 90.88 86 ILE A N 1
ATOM 644 C CA . ILE A 1 86 ? 3.822 4.947 -6.750 1.00 90.88 86 ILE A CA 1
ATOM 645 C C . ILE A 1 86 ? 2.492 4.351 -7.185 1.00 90.88 86 ILE A C 1
ATOM 647 O O . ILE A 1 86 ? 1.551 5.092 -7.481 1.00 90.88 86 ILE A O 1
ATOM 651 N N . GLY A 1 87 ? 2.431 3.027 -7.274 1.00 91.44 87 GLY A N 1
ATOM 652 C CA . GLY A 1 87 ? 1.190 2.318 -7.556 1.00 91.44 87 GLY A CA 1
ATOM 653 C C . GLY A 1 87 ? 0.300 2.311 -6.319 1.00 91.44 87 GLY A C 1
ATOM 654 O O . GLY A 1 87 ? 0.784 2.035 -5.223 1.00 91.44 87 GLY A O 1
ATOM 655 N N . LEU A 1 88 ? -0.991 2.600 -6.489 1.00 93.69 88 LEU A N 1
ATOM 656 C CA . LEU A 1 88 ? -1.971 2.599 -5.405 1.00 93.69 88 LEU A CA 1
ATOM 657 C C . LEU A 1 88 ? -3.062 1.554 -5.644 1.00 93.69 88 LEU A C 1
ATOM 659 O O . LEU A 1 88 ? -3.652 1.474 -6.726 1.00 93.69 88 LEU A O 1
ATOM 663 N N . SER A 1 89 ? -3.382 0.800 -4.598 1.00 93.69 89 SER A N 1
ATOM 664 C CA . SER A 1 89 ? -4.516 -0.123 -4.542 1.00 93.69 89 SER A CA 1
ATOM 665 C C . SER A 1 89 ? -5.331 0.105 -3.270 1.00 93.69 89 SER A C 1
ATOM 667 O O . SER A 1 89 ? -4.831 0.674 -2.307 1.00 93.69 89 SER A O 1
ATOM 669 N N . VAL A 1 90 ? -6.596 -0.306 -3.249 1.00 95.19 90 VAL A N 1
ATOM 670 C CA . VAL A 1 90 ? -7.485 -0.183 -2.084 1.00 95.19 90 VAL A CA 1
ATOM 671 C C . VAL A 1 90 ? -8.184 -1.505 -1.812 1.00 95.19 90 VAL A C 1
ATOM 673 O O . VAL A 1 90 ? -8.515 -2.232 -2.749 1.00 95.19 90 VAL A O 1
ATOM 676 N N . SER A 1 91 ? -8.420 -1.819 -0.541 1.00 94.38 91 SER A N 1
ATOM 677 C CA . SER A 1 91 ? -9.253 -2.954 -0.161 1.00 94.38 91 SER A CA 1
ATOM 678 C C . SER A 1 91 ? -10.738 -2.628 -0.301 1.00 94.38 91 SER A C 1
ATOM 680 O O . SER A 1 91 ? -11.173 -1.475 -0.221 1.00 94.38 91 SER A O 1
ATOM 682 N N . ASP A 1 92 ? -11.551 -3.656 -0.493 1.00 91.50 92 ASP A N 1
ATOM 683 C CA . ASP A 1 92 ? -12.987 -3.555 -0.303 1.00 91.50 92 ASP A CA 1
ATOM 684 C C . ASP A 1 92 ? -13.337 -3.357 1.184 1.00 91.50 92 ASP A C 1
ATOM 686 O O . ASP A 1 92 ? -12.520 -3.549 2.086 1.00 91.50 92 ASP A O 1
ATOM 690 N N . THR A 1 93 ? -14.585 -2.988 1.465 1.00 88.31 93 THR A N 1
ATOM 691 C CA . THR A 1 93 ? -15.051 -2.748 2.841 1.00 88.31 93 THR A CA 1
ATOM 692 C C . THR A 1 93 ? -15.009 -4.000 3.719 1.00 88.31 93 THR A C 1
ATOM 694 O O . THR A 1 93 ? -14.953 -3.881 4.942 1.00 88.31 93 THR A O 1
ATOM 697 N N . SER A 1 94 ? -15.001 -5.197 3.118 1.00 86.75 94 SER A N 1
ATOM 698 C CA . SER A 1 94 ? -14.844 -6.458 3.844 1.00 86.75 94 SER A CA 1
ATOM 699 C C . SER A 1 94 ? -13.383 -6.874 4.059 1.00 86.75 94 SER A C 1
ATOM 701 O O . SER A 1 94 ? -13.138 -7.866 4.745 1.00 86.75 94 SER A O 1
ATOM 703 N N . ASN A 1 95 ? -12.419 -6.105 3.534 1.00 88.81 95 ASN A N 1
ATOM 704 C CA . ASN A 1 95 ? -10.979 -6.363 3.606 1.00 88.81 95 ASN A CA 1
ATOM 705 C C . ASN A 1 95 ? -10.594 -7.780 3.136 1.00 88.81 95 ASN A C 1
ATOM 707 O O . ASN A 1 95 ? -9.821 -8.492 3.782 1.00 88.81 95 ASN A O 1
ATOM 711 N N . LYS A 1 96 ? -11.152 -8.190 1.995 1.00 88.88 96 LYS A N 1
ATOM 712 C CA . LYS A 1 96 ? -10.908 -9.475 1.323 1.00 88.88 96 LYS A CA 1
ATOM 713 C C . LYS A 1 96 ? -10.308 -9.314 -0.067 1.00 88.88 96 LYS A C 1
ATOM 715 O O . LYS A 1 96 ? -9.540 -10.174 -0.483 1.00 88.88 96 LYS A O 1
ATOM 720 N N . ILE A 1 97 ? -10.675 -8.259 -0.787 1.00 90.56 97 ILE A N 1
ATOM 721 C CA . ILE A 1 97 ? -10.303 -8.066 -2.190 1.00 90.56 97 ILE A CA 1
ATOM 722 C C . ILE A 1 97 ? -9.608 -6.717 -2.339 1.00 90.56 97 ILE A C 1
ATOM 724 O O . ILE A 1 97 ? -10.113 -5.701 -1.867 1.00 90.56 97 ILE A O 1
ATOM 728 N N . ALA A 1 98 ? -8.466 -6.702 -3.019 1.00 91.81 98 ALA A N 1
ATOM 729 C CA . ALA A 1 98 ? -7.767 -5.492 -3.427 1.00 91.81 98 ALA A CA 1
ATOM 730 C C . ALA A 1 98 ? -8.168 -5.079 -4.852 1.00 91.81 98 ALA A C 1
ATOM 732 O O . ALA A 1 98 ? -8.367 -5.913 -5.733 1.00 91.81 98 ALA A O 1
ATOM 733 N N . SER A 1 99 ? -8.270 -3.777 -5.096 1.00 90.50 99 SER A N 1
ATOM 734 C CA . SER A 1 99 ? -8.564 -3.192 -6.408 1.00 90.50 99 SER A CA 1
ATOM 735 C C . SER A 1 99 ? -7.598 -2.049 -6.724 1.00 90.50 99 SER A C 1
ATOM 737 O O . SER A 1 99 ? -7.176 -1.344 -5.805 1.00 90.50 99 SER A O 1
ATOM 739 N N . PRO A 1 100 ? -7.224 -1.837 -7.997 1.00 91.06 100 PRO A N 1
ATOM 740 C CA . PRO A 1 100 ? -6.360 -0.723 -8.378 1.00 91.06 100 PRO A CA 1
ATOM 741 C C . PRO A 1 100 ? -7.078 0.621 -8.173 1.00 91.06 100 PRO A C 1
ATOM 743 O O . PRO A 1 100 ? -8.286 0.718 -8.381 1.00 91.06 100 PRO A O 1
ATOM 746 N N . VAL A 1 101 ? -6.335 1.661 -7.784 1.00 91.19 101 VAL A N 1
ATOM 747 C CA . VAL A 1 101 ? -6.872 3.020 -7.575 1.00 91.19 101 VAL A CA 1
ATOM 748 C C . VAL A 1 101 ? -6.308 3.987 -8.604 1.00 91.19 101 VAL A C 1
ATOM 750 O O . VAL A 1 101 ? -7.038 4.526 -9.431 1.00 91.19 101 VAL A O 1
ATOM 753 N N . SER A 1 102 ? -5.008 4.241 -8.529 1.00 88.94 102 SER A N 1
ATOM 754 C CA . SER A 1 102 ? -4.315 5.205 -9.375 1.00 88.94 102 SER A CA 1
ATOM 755 C C . SER A 1 102 ? -2.806 5.000 -9.261 1.00 88.94 102 SER A C 1
ATOM 757 O O . SER A 1 102 ? -2.328 4.142 -8.521 1.00 88.94 102 SER A O 1
ATOM 759 N N . VAL A 1 103 ? -2.050 5.788 -10.018 1.00 89.88 103 VAL A N 1
ATOM 760 C CA . VAL A 1 103 ? -0.594 5.853 -9.921 1.00 89.88 103 VAL A CA 1
ATOM 761 C C . VAL A 1 103 ? -0.215 7.306 -9.681 1.00 89.88 103 VAL A C 1
ATOM 763 O O . VAL A 1 103 ? -0.673 8.186 -10.411 1.00 89.88 103 VAL A O 1
ATOM 766 N N . LEU A 1 104 ? 0.619 7.561 -8.677 1.00 89.38 104 LEU A N 1
ATOM 767 C CA . LEU A 1 104 ? 1.172 8.889 -8.413 1.00 89.38 104 LEU A CA 1
ATOM 768 C C . LEU A 1 104 ? 2.573 9.008 -9.008 1.00 89.38 104 LEU A C 1
ATOM 770 O O . LEU A 1 104 ? 3.343 8.050 -9.021 1.00 89.38 104 LEU A O 1
ATOM 774 N N . VAL A 1 105 ? 2.917 10.197 -9.499 1.00 88.50 105 VAL A N 1
ATOM 775 C CA . VAL A 1 105 ? 4.266 10.491 -9.999 1.00 88.50 105 VAL A CA 1
ATOM 776 C C . VAL A 1 105 ? 5.135 10.937 -8.831 1.00 88.50 105 VAL A C 1
ATOM 778 O O . VAL A 1 105 ? 4.809 11.913 -8.161 1.00 88.50 105 VAL A O 1
ATOM 781 N N . ARG A 1 106 ? 6.272 10.274 -8.624 1.00 87.19 106 ARG A N 1
ATOM 782 C CA . ARG A 1 106 ? 7.225 10.586 -7.556 1.00 87.19 106 ARG A CA 1
ATOM 783 C C . ARG A 1 106 ? 8.331 11.505 -8.066 1.00 87.19 106 ARG A C 1
ATOM 785 O O . ARG A 1 106 ? 9.033 11.186 -9.027 1.00 87.19 106 ARG A O 1
ATOM 792 N N . LYS A 1 107 ? 8.517 12.640 -7.395 1.00 87.19 107 LYS A N 1
ATOM 793 C CA . LYS A 1 107 ? 9.639 13.572 -7.569 1.00 87.19 107 LYS A CA 1
ATOM 794 C C . LYS A 1 107 ? 10.107 14.028 -6.185 1.00 87.19 107 LYS A C 1
ATOM 796 O O . LYS A 1 107 ? 9.321 14.127 -5.256 1.00 87.19 107 LYS A O 1
ATOM 801 N N . LYS A 1 108 ? 11.384 14.377 -6.030 1.00 78.38 108 LYS A N 1
ATOM 802 C CA . LYS A 1 108 ? 11.877 14.891 -4.735 1.00 78.38 108 LYS A CA 1
ATOM 803 C C . LYS A 1 108 ? 11.180 16.187 -4.297 1.00 78.38 108 LYS A C 1
ATOM 805 O O . LYS A 1 108 ? 11.074 16.467 -3.116 1.00 78.38 108 LYS A O 1
ATOM 810 N N . THR A 1 109 ? 10.697 16.976 -5.255 1.00 86.31 109 THR A N 1
ATOM 811 C CA . THR A 1 109 ? 10.096 18.293 -5.009 1.00 86.31 109 THR A CA 1
ATOM 812 C C . THR A 1 109 ? 8.583 18.265 -4.806 1.00 86.31 109 THR A C 1
ATOM 814 O O . THR A 1 109 ? 8.005 19.317 -4.561 1.00 86.31 109 THR A O 1
ATOM 817 N N . ASN A 1 110 ? 7.915 17.110 -4.947 1.00 90.38 110 ASN A N 1
ATOM 818 C CA . ASN A 1 110 ? 6.449 17.038 -4.911 1.00 90.38 110 ASN A CA 1
ATOM 819 C C . ASN A 1 110 ? 5.881 16.282 -3.703 1.00 90.38 110 ASN A C 1
ATOM 821 O O . ASN A 1 110 ? 4.709 15.911 -3.739 1.00 90.38 110 ASN A O 1
ATOM 825 N N . ILE A 1 111 ? 6.668 16.076 -2.641 1.00 89.88 111 ILE A N 1
ATOM 826 C CA . ILE A 1 111 ? 6.220 15.345 -1.447 1.00 89.88 111 ILE A CA 1
ATOM 827 C C . ILE A 1 111 ? 4.967 15.965 -0.815 1.00 89.88 111 ILE A C 1
ATOM 829 O O . ILE A 1 111 ? 4.017 15.246 -0.523 1.00 89.88 111 ILE A O 1
ATOM 833 N N . ASP A 1 112 ? 4.895 17.295 -0.721 1.00 89.31 112 ASP A N 1
ATOM 834 C CA . ASP A 1 112 ? 3.740 17.992 -0.146 1.00 89.31 112 ASP A CA 1
ATOM 835 C C . ASP A 1 112 ? 2.460 17.841 -0.968 1.00 89.31 112 ASP A C 1
ATOM 837 O O . ASP A 1 112 ? 1.365 17.779 -0.400 1.00 89.31 112 ASP A O 1
ATOM 841 N N . LEU A 1 113 ? 2.596 17.800 -2.297 1.00 90.50 113 LEU A N 1
ATOM 842 C CA . LEU A 1 113 ? 1.481 17.571 -3.215 1.00 90.50 113 LEU A CA 1
ATOM 843 C C . LEU A 1 113 ? 0.999 16.125 -3.105 1.00 90.50 113 LEU A C 1
ATOM 845 O O . LEU A 1 113 ? -0.195 15.898 -2.947 1.00 90.50 113 LEU A O 1
ATOM 849 N N . MET A 1 114 ? 1.925 15.160 -3.082 1.00 91.00 114 MET A N 1
ATOM 850 C CA . MET A 1 114 ? 1.575 13.755 -2.866 1.00 91.00 114 MET A CA 1
ATOM 851 C C . MET A 1 114 ? 0.880 13.562 -1.517 1.00 91.00 114 MET A C 1
ATOM 853 O O . MET A 1 114 ? -0.122 12.863 -1.445 1.00 91.00 114 MET A O 1
ATOM 857 N N . ALA A 1 115 ? 1.353 14.215 -0.456 1.00 89.94 115 ALA A N 1
ATOM 858 C CA . ALA A 1 115 ? 0.719 14.150 0.854 1.00 89.94 115 ALA A CA 1
ATOM 859 C C . ALA A 1 115 ? -0.723 14.702 0.844 1.00 89.94 115 ALA A C 1
ATOM 861 O O . ALA A 1 115 ? -1.593 14.122 1.490 1.00 89.94 115 ALA A O 1
ATOM 862 N N . ASN A 1 116 ? -1.012 15.753 0.061 1.00 91.88 116 ASN A N 1
ATOM 863 C CA . ASN A 1 116 ? -2.389 16.225 -0.162 1.00 91.88 116 ASN A CA 1
ATOM 864 C C . ASN A 1 116 ? -3.238 15.194 -0.924 1.00 91.88 116 ASN A C 1
ATOM 866 O O . ASN A 1 116 ? -4.403 14.975 -0.578 1.00 91.88 116 ASN A O 1
ATOM 870 N N . ASP A 1 117 ? -2.668 14.550 -1.946 1.00 91.25 117 ASP A N 1
ATOM 871 C CA . ASP A 1 117 ? -3.353 13.496 -2.700 1.00 91.25 117 ASP A CA 1
ATOM 872 C C . ASP A 1 117 ? -3.696 12.314 -1.781 1.00 91.25 117 ASP A C 1
ATOM 874 O O . ASP A 1 117 ? -4.837 11.846 -1.764 1.00 91.25 117 ASP A O 1
ATOM 878 N N . PHE A 1 118 ? -2.747 11.877 -0.946 1.00 91.25 118 PHE A N 1
ATOM 879 C CA . PHE A 1 118 ? -2.980 10.846 0.065 1.00 91.25 118 PHE A CA 1
ATOM 880 C C . PHE A 1 118 ? -4.042 11.272 1.077 1.00 91.25 118 PHE A C 1
ATOM 882 O O . PHE A 1 118 ? -4.941 10.485 1.354 1.00 91.25 118 PHE A O 1
ATOM 889 N N . GLN A 1 119 ? -4.003 12.504 1.587 1.00 91.31 119 GLN A N 1
ATOM 890 C CA . GLN A 1 119 ? -5.003 13.001 2.536 1.00 91.31 119 GLN A CA 1
ATOM 891 C C . GLN A 1 119 ? -6.411 12.995 1.920 1.00 91.31 119 GLN A C 1
ATOM 893 O O . GLN A 1 119 ? -7.378 12.559 2.547 1.00 91.31 119 GLN A O 1
ATOM 898 N N . THR A 1 120 ? -6.524 13.391 0.651 1.00 92.06 120 THR A N 1
ATOM 899 C CA . THR A 1 120 ? -7.783 13.329 -0.104 1.00 92.06 120 THR A CA 1
ATOM 900 C C . THR A 1 120 ? -8.271 11.889 -0.249 1.00 92.06 120 THR A C 1
ATOM 902 O O . THR A 1 120 ? -9.456 11.607 -0.053 1.00 92.06 120 THR A O 1
ATOM 905 N N . LEU A 1 121 ? -7.370 10.953 -0.567 1.00 90.69 121 LEU A N 1
ATOM 906 C CA . LEU A 1 121 ? -7.692 9.529 -0.661 1.00 90.69 121 LEU A CA 1
ATOM 907 C C . LEU A 1 121 ? -8.115 8.945 0.688 1.00 90.69 121 LEU A C 1
ATOM 909 O O . LEU A 1 121 ? -9.077 8.183 0.719 1.00 90.69 121 LEU A O 1
ATOM 913 N N . VAL A 1 122 ? -7.456 9.324 1.784 1.00 89.00 122 VAL A N 1
ATOM 914 C CA . VAL A 1 122 ? -7.789 8.889 3.148 1.00 89.00 122 VAL A CA 1
ATOM 915 C C . VAL A 1 122 ? -9.224 9.253 3.492 1.00 89.00 122 VAL A C 1
ATOM 917 O O . VAL A 1 122 ? -10.002 8.372 3.864 1.00 89.00 122 VAL A O 1
ATOM 920 N N . SER A 1 123 ? -9.606 10.509 3.270 1.00 87.69 123 SER A N 1
ATOM 921 C CA . SER A 1 123 ? -10.964 10.985 3.535 1.00 87.69 123 SER A CA 1
ATOM 922 C C . SER A 1 123 ? -11.988 10.338 2.601 1.00 87.69 123 SER A C 1
ATOM 924 O O . SER A 1 123 ? -13.000 9.803 3.055 1.00 87.69 123 SER A O 1
ATOM 926 N N . ARG A 1 124 ? -11.717 10.319 1.288 1.00 89.75 124 ARG A N 1
ATOM 927 C CA . ARG A 1 124 ? -12.655 9.809 0.273 1.00 89.75 124 ARG A CA 1
ATOM 928 C C . ARG A 1 124 ? -12.875 8.302 0.368 1.00 89.75 124 ARG A C 1
ATOM 930 O O . ARG A 1 124 ? -13.970 7.818 0.087 1.00 89.75 124 ARG A O 1
ATOM 937 N N . LEU A 1 125 ? -11.826 7.552 0.700 1.00 88.75 125 LEU A N 1
ATOM 938 C CA . LEU A 1 125 ? -11.862 6.094 0.758 1.00 88.75 125 LEU A CA 1
ATOM 939 C C . LEU A 1 125 ? -12.011 5.557 2.187 1.00 88.75 125 LEU A C 1
ATOM 941 O O . LEU A 1 125 ? -12.029 4.342 2.363 1.00 88.75 125 LEU A O 1
ATOM 945 N N . SER A 1 126 ? -12.181 6.414 3.197 1.00 88.50 126 SER A N 1
ATOM 946 C CA . SER A 1 126 ? -12.291 5.991 4.604 1.00 88.50 126 SER A CA 1
ATOM 947 C C . SER A 1 126 ? -11.139 5.057 5.000 1.00 88.50 126 SER A C 1
ATOM 949 O O . SER A 1 126 ? -11.345 3.965 5.540 1.00 88.50 126 SER A O 1
ATOM 951 N N . LEU A 1 127 ? -9.919 5.457 4.635 1.00 88.44 127 LEU A N 1
ATOM 952 C CA . LEU A 1 127 ? -8.731 4.645 4.868 1.00 88.44 127 LEU A CA 1
ATOM 953 C C . LEU A 1 127 ? -8.367 4.665 6.348 1.00 88.44 127 LEU A C 1
ATOM 955 O O . LEU A 1 127 ? -8.343 5.716 6.980 1.00 88.44 127 LEU A O 1
ATOM 959 N N . VAL A 1 128 ? -8.044 3.494 6.883 1.00 88.69 128 VAL A N 1
ATOM 960 C CA . VAL A 1 128 ? -7.655 3.316 8.291 1.00 88.69 128 VAL A CA 1
ATOM 961 C C . VAL A 1 128 ? -6.186 2.923 8.451 1.00 88.69 128 VAL A C 1
ATOM 963 O O . VAL A 1 128 ? -5.660 2.911 9.564 1.00 88.69 128 VAL A O 1
ATOM 966 N N . GLY A 1 129 ? -5.514 2.601 7.345 1.00 90.81 129 GLY A N 1
ATOM 967 C CA . GLY A 1 129 ? -4.102 2.262 7.338 1.00 90.81 129 GLY A CA 1
ATOM 968 C C . GLY A 1 129 ? -3.541 2.019 5.941 1.00 90.81 129 GLY A C 1
ATOM 969 O O . GLY A 1 129 ? -4.282 1.861 4.966 1.00 90.81 129 GLY A O 1
ATOM 970 N N . LEU A 1 130 ? -2.214 1.984 5.873 1.00 93.94 130 LEU A N 1
ATOM 971 C CA . LEU A 1 130 ? -1.437 1.759 4.660 1.00 93.94 130 LEU A CA 1
ATOM 972 C C . LEU A 1 130 ? -0.684 0.425 4.745 1.00 93.94 130 LEU A C 1
ATOM 974 O O . LEU A 1 130 ? -0.142 0.065 5.791 1.00 93.94 130 LEU A O 1
ATOM 978 N N . VAL A 1 131 ? -0.606 -0.283 3.626 1.00 93.94 131 VAL A N 1
ATOM 979 C CA . VAL A 1 131 ? 0.217 -1.480 3.442 1.00 93.94 131 VAL A CA 1
ATOM 980 C C . VAL A 1 131 ? 1.241 -1.155 2.370 1.00 93.94 131 VAL A C 1
ATOM 982 O O . VAL A 1 131 ? 0.887 -0.917 1.220 1.00 93.94 131 VAL A O 1
ATOM 985 N N . VAL A 1 132 ? 2.510 -1.107 2.748 1.00 93.00 132 VAL A N 1
ATOM 986 C CA . VAL A 1 132 ? 3.586 -0.636 1.877 1.00 93.00 132 VAL A CA 1
ATOM 987 C C . VAL A 1 132 ? 4.441 -1.817 1.466 1.00 93.00 132 VAL A C 1
ATOM 989 O O . VAL A 1 132 ? 4.949 -2.536 2.329 1.00 93.00 132 VAL A O 1
ATOM 992 N N . GLY A 1 133 ? 4.595 -2.008 0.159 1.00 90.25 133 GLY A N 1
ATOM 993 C CA . GLY A 1 133 ? 5.549 -2.955 -0.397 1.00 90.25 133 GLY A CA 1
ATOM 994 C C . GLY A 1 133 ? 6.941 -2.668 0.134 1.00 90.25 133 GLY A C 1
ATOM 995 O O . GLY A 1 133 ? 7.385 -1.518 0.173 1.00 90.25 133 GLY A O 1
ATOM 996 N N . TYR A 1 134 ? 7.593 -3.707 0.634 1.00 87.25 134 TYR A N 1
ATOM 997 C CA . TYR A 1 134 ? 8.961 -3.627 1.090 1.00 87.25 134 TYR A CA 1
ATOM 998 C C . TYR A 1 134 ? 9.743 -4.815 0.531 1.00 87.25 134 TYR A C 1
ATOM 1000 O O . TYR A 1 134 ? 9.396 -5.965 0.827 1.00 87.25 134 TYR A O 1
ATOM 1008 N N . PRO A 1 135 ? 10.810 -4.574 -0.248 1.00 81.19 135 PRO A N 1
ATOM 1009 C CA . PRO A 1 135 ? 11.636 -5.643 -0.781 1.00 81.19 135 PRO A CA 1
ATOM 1010 C C . PRO A 1 135 ? 12.514 -6.201 0.344 1.00 81.19 135 PRO A C 1
ATOM 1012 O O . PRO A 1 135 ? 13.612 -5.705 0.619 1.00 81.19 135 PRO A O 1
ATOM 1015 N N . PHE A 1 136 ? 12.023 -7.231 1.038 1.00 71.12 136 PHE A N 1
ATOM 1016 C CA . PHE A 1 136 ? 12.809 -7.922 2.056 1.00 71.12 136 PHE A CA 1
ATOM 1017 C C . PHE A 1 136 ? 13.916 -8.729 1.379 1.00 71.12 136 PHE A C 1
ATOM 1019 O O . PHE A 1 136 ? 13.674 -9.617 0.563 1.00 71.12 136 PHE A O 1
ATOM 1026 N N . SER A 1 137 ? 15.160 -8.412 1.729 1.00 65.12 137 SER A N 1
ATOM 1027 C CA . SER A 1 137 ? 16.314 -9.149 1.233 1.00 65.12 137 SER A CA 1
ATOM 1028 C C . SER A 1 137 ? 16.422 -10.508 1.913 1.00 65.12 137 SER A C 1
ATOM 1030 O O . SER A 1 137 ? 16.501 -10.599 3.137 1.00 65.12 137 SER A O 1
ATOM 1032 N N . ILE A 1 138 ? 16.506 -11.560 1.101 1.00 57.66 138 ILE A N 1
ATOM 1033 C CA . ILE A 1 138 ? 16.710 -12.948 1.540 1.00 57.66 138 ILE A CA 1
ATOM 1034 C C . ILE A 1 138 ? 18.099 -13.199 2.165 1.00 57.66 138 ILE A C 1
ATOM 1036 O O . ILE A 1 138 ? 18.309 -14.236 2.790 1.00 57.66 138 ILE A O 1
ATOM 1040 N N . HIS A 1 139 ? 19.048 -12.264 2.017 1.00 57.53 139 HIS A N 1
ATOM 1041 C CA . HIS A 1 139 ? 20.448 -12.419 2.446 1.00 57.53 139 HIS A CA 1
ATOM 1042 C C . HIS A 1 139 ? 20.949 -11.289 3.365 1.00 57.53 139 HIS A C 1
ATOM 1044 O O . HIS A 1 139 ? 22.153 -11.080 3.496 1.00 57.53 139 HIS A O 1
ATOM 1050 N N . GLY A 1 140 ? 20.045 -10.542 4.005 1.00 50.28 140 GLY A N 1
ATOM 1051 C CA . GLY A 1 140 ? 20.395 -9.595 5.073 1.00 50.28 140 GLY A CA 1
ATOM 1052 C C . GLY A 1 140 ? 21.024 -8.265 4.631 1.00 50.28 140 GLY A C 1
ATOM 1053 O O . GLY A 1 140 ? 21.202 -7.382 5.465 1.00 50.28 140 GLY A O 1
ATOM 1054 N N . GLN A 1 141 ? 21.315 -8.061 3.341 1.00 53.06 141 GLN A N 1
ATOM 1055 C CA . GLN A 1 141 ? 21.685 -6.736 2.824 1.00 53.06 141 GLN A CA 1
ATOM 1056 C C . GLN A 1 141 ? 20.439 -5.932 2.455 1.00 53.06 141 GLN A C 1
ATOM 1058 O O . GLN A 1 141 ? 19.652 -6.375 1.622 1.00 53.06 141 GLN A O 1
ATOM 1063 N N . HIS A 1 142 ? 20.275 -4.739 3.031 1.00 58.16 142 HIS A N 1
ATOM 1064 C CA . HIS A 1 142 ? 19.239 -3.803 2.593 1.00 58.16 142 HIS A CA 1
ATOM 1065 C C . HIS A 1 142 ? 19.463 -3.436 1.124 1.00 58.16 142 HIS A C 1
ATOM 1067 O O . HIS A 1 142 ? 20.499 -2.871 0.775 1.00 58.16 142 HIS A O 1
ATOM 1073 N N . SER A 1 143 ? 18.490 -3.755 0.273 1.00 72.12 143 SER A N 1
ATOM 1074 C CA . SER A 1 143 ? 18.507 -3.338 -1.124 1.00 72.12 143 SER A CA 1
ATOM 1075 C C . SER A 1 143 ? 18.371 -1.812 -1.219 1.00 72.12 143 SER A C 1
ATOM 1077 O O . SER A 1 143 ? 17.827 -1.160 -0.319 1.00 72.12 143 SER A O 1
ATOM 1079 N N . VAL A 1 144 ? 18.886 -1.214 -2.295 1.00 81.25 144 VAL A N 1
ATOM 1080 C CA . VAL A 1 144 ? 18.766 0.237 -2.535 1.00 81.25 144 VAL A CA 1
ATOM 1081 C C . VAL A 1 144 ? 17.289 0.642 -2.558 1.00 81.25 144 VAL A C 1
ATOM 1083 O O . VAL A 1 144 ? 16.910 1.695 -2.046 1.00 81.25 144 VAL A O 1
ATOM 1086 N N . GLU A 1 145 ? 16.449 -0.242 -3.078 1.00 81.00 145 GLU A N 1
ATOM 1087 C CA . GLU A 1 145 ? 15.001 -0.141 -3.142 1.00 81.00 145 GLU A CA 1
ATOM 1088 C C . GLU A 1 145 ? 14.392 -0.067 -1.734 1.00 81.00 145 GLU A C 1
ATOM 1090 O O . GLU A 1 145 ? 13.645 0.863 -1.439 1.00 81.00 145 GLU A O 1
ATOM 1095 N N . ALA A 1 146 ? 14.792 -0.949 -0.812 1.00 84.31 146 ALA A N 1
ATOM 1096 C CA . ALA A 1 146 ? 14.316 -0.942 0.574 1.00 84.31 146 ALA A CA 1
ATOM 1097 C C . ALA A 1 146 ? 14.626 0.381 1.299 1.00 84.31 146 ALA A C 1
ATOM 1099 O O . ALA A 1 146 ? 13.815 0.890 2.082 1.00 84.31 146 ALA A O 1
ATOM 1100 N N . VAL A 1 147 ? 15.797 0.969 1.030 1.00 86.12 147 VAL A N 1
ATOM 1101 C CA . VAL A 1 147 ? 16.165 2.291 1.559 1.00 86.12 147 VAL A CA 1
ATOM 1102 C C . VAL A 1 147 ? 15.269 3.379 0.965 1.00 86.12 147 VAL A C 1
ATOM 1104 O O . VAL A 1 147 ? 14.789 4.237 1.703 1.00 86.12 147 VAL A O 1
ATOM 1107 N N . GLN A 1 148 ? 15.000 3.334 -0.341 1.00 87.25 148 GLN A N 1
ATOM 1108 C CA . GLN A 1 148 ? 14.148 4.313 -1.022 1.00 87.25 148 GLN A CA 1
ATOM 1109 C C . GLN A 1 148 ? 12.696 4.288 -0.546 1.00 87.25 148 GLN A C 1
ATOM 1111 O O . GLN A 1 148 ? 12.087 5.359 -0.475 1.00 87.25 148 GLN A O 1
ATOM 1116 N N . VAL A 1 149 ? 12.151 3.107 -0.237 1.00 89.69 149 VAL A N 1
ATOM 1117 C CA . VAL A 1 149 ? 10.811 2.970 0.351 1.00 89.69 149 VAL A CA 1
ATOM 1118 C C . VAL A 1 149 ? 10.784 3.607 1.737 1.00 89.69 149 VAL A C 1
ATOM 1120 O O . VAL A 1 149 ? 9.925 4.439 2.014 1.00 89.69 149 VAL A O 1
ATOM 1123 N N . ARG A 1 150 ? 11.754 3.280 2.598 1.00 89.00 150 ARG A N 1
ATOM 1124 C CA . ARG A 1 150 ? 11.818 3.833 3.958 1.00 89.00 150 ARG A CA 1
ATOM 1125 C C . ARG A 1 150 ? 11.951 5.356 3.958 1.00 89.00 150 ARG A C 1
ATOM 1127 O O . ARG A 1 150 ? 11.207 6.014 4.674 1.00 89.00 150 ARG A O 1
ATOM 1134 N N . LEU A 1 151 ? 12.852 5.900 3.137 1.00 89.69 151 LEU A N 1
ATOM 1135 C CA . LEU A 1 151 ? 13.028 7.349 3.007 1.00 89.69 151 LEU A CA 1
ATOM 1136 C C . LEU A 1 151 ? 11.749 8.028 2.519 1.00 89.69 151 LEU A C 1
ATOM 1138 O O . LEU A 1 151 ? 11.376 9.064 3.046 1.00 89.69 151 LEU A O 1
ATOM 1142 N N . PHE A 1 152 ? 11.043 7.426 1.558 1.00 91.06 152 PHE A N 1
ATOM 1143 C CA . PHE A 1 152 ? 9.762 7.959 1.101 1.00 91.06 152 PHE A CA 1
ATOM 1144 C C . PHE A 1 152 ? 8.724 8.013 2.229 1.00 91.06 152 PHE A C 1
ATOM 1146 O O . PHE A 1 152 ? 8.027 9.012 2.381 1.00 91.06 152 PHE A O 1
ATOM 1153 N 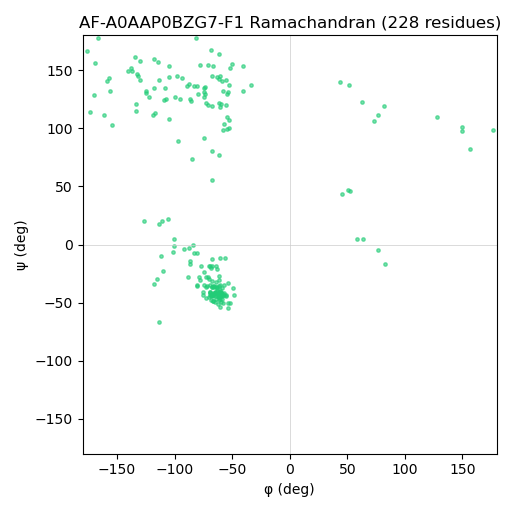N . MET A 1 153 ? 8.627 6.950 3.026 1.00 91.44 153 MET A N 1
ATOM 1154 C CA . MET A 1 153 ? 7.688 6.892 4.147 1.00 91.44 153 MET A CA 1
ATOM 1155 C C . MET A 1 153 ? 8.033 7.907 5.242 1.00 91.44 153 MET A C 1
ATOM 1157 O O . MET A 1 153 ? 7.131 8.492 5.833 1.00 91.44 153 MET A O 1
ATOM 1161 N N . GLU A 1 154 ? 9.321 8.152 5.479 1.00 90.25 154 GLU A N 1
ATOM 1162 C CA . GLU A 1 154 ? 9.805 9.185 6.397 1.00 90.25 154 GLU A CA 1
ATOM 1163 C C . GLU A 1 154 ? 9.509 10.598 5.870 1.00 90.25 154 GLU A C 1
ATOM 1165 O O . GLU A 1 154 ? 8.929 11.411 6.584 1.00 90.25 154 GLU A O 1
ATOM 1170 N N . GLU A 1 155 ? 9.819 10.874 4.600 1.00 90.81 155 GLU A N 1
ATOM 1171 C CA . GLU A 1 155 ? 9.473 12.127 3.918 1.00 90.81 155 GLU A CA 1
ATOM 1172 C C . GLU A 1 155 ? 7.963 12.399 3.989 1.00 90.81 155 GLU A C 1
ATOM 1174 O O . GLU A 1 155 ? 7.551 13.519 4.289 1.00 90.81 155 GLU A O 1
ATOM 1179 N N . LEU A 1 156 ? 7.135 11.374 3.764 1.00 89.31 156 LEU A N 1
ATOM 1180 C CA . LEU A 1 156 ? 5.680 11.473 3.831 1.00 89.31 156 LEU A CA 1
ATOM 1181 C C . LEU A 1 156 ? 5.195 11.739 5.264 1.00 89.31 156 LEU A C 1
ATOM 1183 O O . LEU A 1 156 ? 4.357 12.618 5.465 1.00 89.31 156 LEU A O 1
ATOM 1187 N N . SER A 1 157 ? 5.756 11.039 6.252 1.00 88.31 157 SER A N 1
ATOM 1188 C CA . SER A 1 157 ? 5.469 11.248 7.678 1.00 88.31 157 SER A CA 1
ATOM 1189 C C . SER A 1 157 ? 5.818 12.669 8.125 1.00 88.31 157 SER A C 1
ATOM 1191 O O . SER A 1 157 ? 5.035 13.314 8.817 1.00 88.31 157 SER A O 1
ATOM 1193 N N . ASN A 1 158 ? 6.952 13.205 7.670 1.00 88.69 158 ASN A N 1
ATOM 1194 C CA . ASN A 1 158 ? 7.418 14.546 8.031 1.00 88.69 158 ASN A CA 1
ATOM 1195 C C . ASN A 1 158 ? 6.488 15.669 7.546 1.00 88.69 158 ASN A C 1
ATOM 1197 O O . ASN A 1 158 ? 6.537 16.773 8.087 1.00 88.69 158 ASN A O 1
ATOM 1201 N N . THR A 1 159 ? 5.612 15.407 6.570 1.00 88.00 159 THR A N 1
ATOM 1202 C CA . THR A 1 159 ? 4.602 16.389 6.141 1.00 88.00 159 THR A CA 1
ATOM 1203 C C . THR A 1 159 ? 3.499 16.617 7.176 1.00 88.00 159 THR A C 1
ATOM 1205 O O . THR A 1 159 ? 2.780 17.609 7.071 1.00 88.00 159 THR A O 1
ATOM 1208 N N . ARG A 1 160 ? 3.319 15.701 8.142 1.00 87.38 160 ARG A N 1
ATOM 1209 C CA . ARG A 1 160 ? 2.252 15.713 9.165 1.00 87.38 160 ARG A CA 1
ATOM 1210 C C . ARG A 1 160 ? 0.811 15.714 8.635 1.00 87.38 160 ARG A C 1
ATOM 1212 O O . ARG A 1 160 ? -0.151 15.778 9.392 1.00 87.38 160 ARG A O 1
ATOM 1219 N N . LYS A 1 161 ? 0.612 15.612 7.316 1.00 86.25 161 LYS A N 1
ATOM 1220 C CA . LYS A 1 161 ? -0.730 15.629 6.698 1.00 86.25 161 LYS A CA 1
ATOM 1221 C C . LYS A 1 161 ? -1.483 14.311 6.844 1.00 86.25 161 LYS A C 1
ATOM 1223 O O . LYS A 1 161 ? -2.700 14.280 6.658 1.00 86.25 161 LYS A O 1
ATOM 1228 N N . LEU A 1 162 ? -0.750 13.238 7.136 1.00 85.56 162 LEU A N 1
ATOM 1229 C CA . LEU A 1 162 ? -1.264 11.887 7.352 1.00 85.56 162 LEU A CA 1
ATOM 1230 C C . LEU A 1 162 ? -1.132 11.453 8.819 1.00 85.56 162 LEU A C 1
ATOM 1232 O O . LEU A 1 162 ? -1.152 10.254 9.101 1.00 85.56 162 LEU A O 1
ATOM 1236 N N . ASP A 1 163 ? -0.998 12.405 9.745 1.00 83.94 163 ASP A N 1
ATOM 1237 C CA . ASP A 1 163 ? -1.013 12.110 11.179 1.00 83.94 163 ASP A CA 1
ATOM 1238 C C . ASP A 1 163 ? -2.299 11.352 11.549 1.00 83.94 163 ASP A C 1
ATOM 1240 O O . ASP A 1 163 ? -3.374 11.564 10.982 1.00 83.94 163 ASP A O 1
ATOM 1244 N N . GLY A 1 164 ? -2.171 10.385 12.453 1.00 81.62 164 GLY A N 1
ATOM 1245 C CA . GLY A 1 164 ? -3.228 9.440 12.816 1.00 81.62 164 GLY A CA 1
ATOM 1246 C C . GLY A 1 164 ? -3.370 8.232 11.878 1.00 81.62 164 GLY A C 1
ATOM 1247 O O . GLY A 1 164 ? -3.951 7.215 12.285 1.00 81.62 164 GLY A O 1
ATOM 1248 N N . ILE A 1 165 ? -2.803 8.271 10.664 1.00 86.25 165 ILE A N 1
ATOM 1249 C CA . ILE A 1 165 ? -2.749 7.108 9.770 1.00 86.25 165 ILE A CA 1
ATOM 1250 C C . ILE A 1 165 ? -1.571 6.217 10.142 1.00 86.25 165 ILE A C 1
ATOM 1252 O O . ILE A 1 165 ? -0.454 6.652 10.404 1.00 86.25 165 ILE A O 1
ATOM 1256 N N . ARG A 1 166 ? -1.837 4.914 10.164 1.00 90.25 166 ARG A N 1
ATOM 1257 C CA . ARG A 1 166 ? -0.844 3.893 10.496 1.00 90.25 166 ARG A CA 1
ATOM 1258 C C . ARG A 1 166 ? -0.414 3.185 9.230 1.00 90.25 166 ARG A C 1
ATOM 1260 O O . ARG A 1 166 ? -1.193 3.083 8.283 1.00 90.25 166 ARG A O 1
ATOM 1267 N N . TYR A 1 167 ? 0.795 2.654 9.222 1.00 92.75 167 TYR A N 1
ATOM 1268 C CA . TYR A 1 167 ? 1.279 1.868 8.096 1.00 92.75 167 TYR A CA 1
ATOM 1269 C C . TYR A 1 167 ? 1.965 0.591 8.557 1.00 92.75 167 TYR A C 1
ATOM 1271 O O . TYR A 1 167 ? 2.349 0.446 9.717 1.00 92.75 167 TYR A O 1
ATOM 1279 N N . THR A 1 168 ? 2.103 -0.357 7.641 1.00 91.94 168 THR A N 1
ATOM 1280 C CA . THR A 1 168 ? 2.892 -1.564 7.851 1.00 91.94 168 THR A CA 1
ATOM 1281 C C . THR A 1 168 ? 3.651 -1.913 6.579 1.00 91.94 168 THR A C 1
ATOM 1283 O O . THR A 1 168 ? 3.178 -1.627 5.477 1.00 91.94 168 THR A O 1
ATOM 1286 N N . TYR A 1 169 ? 4.823 -2.521 6.735 1.00 90.50 169 TYR A N 1
ATOM 1287 C CA . TYR A 1 169 ? 5.588 -3.051 5.614 1.00 90.50 169 TYR A CA 1
ATOM 1288 C C . TYR A 1 169 ? 5.152 -4.484 5.319 1.00 90.50 169 TYR A C 1
ATOM 1290 O O . TYR A 1 169 ? 4.948 -5.283 6.238 1.00 90.50 169 TYR A O 1
ATOM 1298 N N . TRP A 1 170 ? 5.023 -4.811 4.038 1.00 88.81 170 TRP A N 1
ATOM 1299 C CA . TRP A 1 170 ? 4.636 -6.133 3.572 1.00 88.81 170 TRP A CA 1
ATOM 1300 C C . TRP A 1 170 ? 5.591 -6.644 2.503 1.00 88.81 170 TRP A C 1
ATOM 1302 O O . TRP A 1 170 ? 6.054 -5.881 1.660 1.00 88.81 170 TRP A O 1
ATOM 1312 N N . ASP A 1 171 ? 5.886 -7.941 2.554 1.00 80.06 171 ASP A N 1
ATOM 1313 C CA . ASP A 1 171 ? 6.835 -8.555 1.635 1.00 80.06 171 ASP A CA 1
ATOM 1314 C C . ASP A 1 171 ? 6.256 -8.682 0.221 1.00 80.06 171 ASP A C 1
ATOM 1316 O O . ASP A 1 171 ? 5.230 -9.330 -0.010 1.00 80.06 171 ASP A O 1
ATOM 1320 N N . GLU A 1 172 ? 6.951 -8.066 -0.733 1.00 65.62 172 GLU A N 1
ATOM 1321 C CA . GLU A 1 172 ? 6.608 -8.036 -2.154 1.00 65.62 172 GLU A CA 1
ATOM 1322 C C . GLU A 1 172 ? 6.772 -9.397 -2.842 1.00 65.62 172 GLU A C 1
ATOM 1324 O O . GLU A 1 172 ? 6.149 -9.631 -3.880 1.00 65.62 172 GLU A O 1
ATOM 1329 N N . ASN A 1 173 ? 7.530 -10.336 -2.263 1.00 60.53 173 ASN A N 1
ATOM 1330 C CA . ASN A 1 173 ? 7.863 -11.628 -2.884 1.00 60.53 173 ASN A CA 1
ATOM 1331 C C . ASN A 1 173 ? 6.645 -12.522 -3.215 1.00 60.53 173 ASN A C 1
ATOM 1333 O O . ASN A 1 173 ? 6.773 -13.511 -3.942 1.00 60.53 173 ASN A O 1
ATOM 1337 N N . TYR A 1 174 ? 5.450 -12.193 -2.713 1.00 54.69 174 TYR A N 1
ATOM 1338 C CA . TYR A 1 174 ? 4.202 -12.889 -3.048 1.00 54.69 174 TYR A CA 1
ATOM 1339 C C . TYR A 1 174 ? 3.501 -12.363 -4.312 1.00 54.69 174 TYR A C 1
ATOM 1341 O O . TYR A 1 174 ? 2.644 -13.058 -4.863 1.00 54.69 174 TYR A O 1
ATOM 1349 N N . THR A 1 175 ? 3.850 -11.167 -4.789 1.00 56.03 175 THR A N 1
ATOM 1350 C CA . THR A 1 175 ? 3.118 -10.473 -5.862 1.00 56.03 175 THR A CA 1
ATOM 1351 C C . THR A 1 175 ? 3.375 -11.042 -7.250 1.00 56.03 175 THR A C 1
ATOM 1353 O O . THR A 1 175 ? 2.427 -11.231 -8.016 1.00 56.03 175 THR A O 1
ATOM 1356 N N . SER A 1 176 ? 4.628 -11.393 -7.546 1.00 58.06 176 SER A N 1
ATOM 1357 C CA . SER A 1 176 ? 5.048 -11.880 -8.861 1.00 58.06 176 SER A CA 1
ATOM 1358 C C . SER A 1 176 ? 4.284 -13.139 -9.256 1.00 58.06 176 SER A C 1
ATOM 1360 O O . SER A 1 176 ? 3.701 -13.182 -10.328 1.00 58.06 176 SER A O 1
ATOM 1362 N N . LYS A 1 177 ? 4.172 -14.120 -8.351 1.00 63.25 177 LYS A N 1
ATOM 1363 C CA . LYS A 1 177 ? 3.587 -15.435 -8.665 1.00 63.25 177 LYS A CA 1
ATOM 1364 C C . LYS A 1 177 ? 2.100 -15.385 -9.012 1.00 63.25 177 LYS A C 1
ATOM 1366 O O . LYS A 1 177 ? 1.651 -16.152 -9.856 1.00 63.25 177 LYS A O 1
ATOM 1371 N N . CYS A 1 178 ? 1.328 -14.522 -8.352 1.00 64.56 178 CYS A N 1
ATOM 1372 C CA . CYS A 1 178 ? -0.120 -14.464 -8.561 1.00 64.56 178 CYS A CA 1
ATOM 1373 C C . CYS A 1 178 ? -0.460 -13.769 -9.888 1.00 64.56 178 CYS A C 1
ATOM 1375 O O . CYS A 1 178 ? -1.277 -14.260 -10.664 1.00 64.56 178 CYS A O 1
ATOM 1377 N N . VAL A 1 179 ? 0.226 -12.658 -10.181 1.00 66.38 179 VAL A N 1
ATOM 1378 C CA . VAL A 1 179 ? 0.072 -11.940 -11.453 1.00 66.38 179 VAL A CA 1
ATOM 1379 C C . VAL A 1 179 ? 0.647 -12.761 -12.609 1.00 66.38 179 VAL A C 1
ATOM 1381 O O . VAL A 1 179 ? 0.007 -12.882 -13.647 1.00 66.38 179 VAL A O 1
ATOM 1384 N N . GLU A 1 180 ? 1.802 -13.397 -12.420 1.00 69.88 180 GLU A N 1
ATOM 1385 C CA . GLU A 1 180 ? 2.415 -14.290 -13.408 1.00 69.88 180 GLU A CA 1
ATOM 1386 C C . GLU A 1 180 ? 1.499 -15.472 -13.744 1.00 69.88 180 GLU A C 1
ATOM 1388 O O . GLU A 1 180 ? 1.274 -15.743 -14.919 1.00 69.88 180 GLU A O 1
ATOM 1393 N N . ALA A 1 181 ? 0.865 -16.108 -12.752 1.00 70.56 181 ALA A N 1
ATOM 1394 C CA . ALA A 1 181 ? -0.106 -17.178 -12.997 1.00 70.56 181 ALA A CA 1
ATOM 1395 C C . ALA A 1 181 ? -1.331 -16.719 -13.813 1.00 70.56 181 ALA A C 1
ATOM 1397 O O . ALA A 1 181 ? -1.894 -17.512 -14.567 1.00 70.56 181 ALA A O 1
ATOM 1398 N N . LEU A 1 182 ? -1.738 -15.452 -13.686 1.00 72.00 182 LEU A N 1
ATOM 1399 C CA . LEU A 1 182 ? -2.864 -14.881 -14.428 1.00 72.00 182 LEU A CA 1
ATOM 1400 C C . LEU A 1 182 ? -2.481 -14.468 -15.858 1.00 72.00 182 LEU A C 1
ATOM 1402 O O . LEU A 1 182 ? -3.294 -14.599 -16.771 1.00 72.00 182 LEU A O 1
ATOM 1406 N N . LEU A 1 183 ? -1.257 -13.976 -16.063 1.00 77.19 183 LEU A N 1
ATOM 1407 C CA . LEU A 1 183 ? -0.784 -13.492 -17.364 1.00 77.19 183 LEU A CA 1
ATOM 1408 C C . LEU A 1 183 ? -0.166 -14.588 -18.234 1.00 77.19 183 LEU A C 1
ATOM 1410 O O . LEU A 1 183 ? -0.238 -14.494 -19.459 1.00 77.19 183 LEU A O 1
ATOM 1414 N N . HIS A 1 184 ? 0.408 -15.631 -17.632 1.00 78.62 184 HIS A N 1
ATOM 1415 C CA . HIS A 1 184 ? 1.074 -16.715 -18.354 1.00 78.62 184 HIS A CA 1
ATOM 1416 C C . HIS A 1 184 ? 0.175 -17.392 -19.410 1.00 78.62 184 HIS A C 1
ATOM 1418 O O . HIS A 1 184 ? 0.623 -17.548 -20.546 1.00 78.62 184 HIS A O 1
ATOM 1424 N N . PRO A 1 185 ? -1.107 -17.716 -19.128 1.00 84.00 185 PRO A N 1
ATOM 1425 C CA . PRO A 1 185 ? -1.993 -18.328 -20.122 1.00 84.00 185 PRO A CA 1
ATOM 1426 C C . PRO A 1 185 ? -2.366 -17.400 -21.287 1.00 84.00 185 PRO A C 1
ATOM 1428 O O . PRO A 1 185 ? -2.831 -17.878 -22.318 1.00 84.00 185 PRO A O 1
ATOM 1431 N N . LEU A 1 186 ? -2.193 -16.083 -21.133 1.00 83.75 186 LEU A N 1
ATOM 1432 C CA . LEU A 1 186 ? -2.597 -15.082 -22.124 1.00 83.75 186 LEU A CA 1
ATOM 1433 C C . LEU A 1 186 ? -1.555 -14.883 -23.238 1.00 83.75 186 LEU A C 1
ATOM 1435 O O . LEU A 1 186 ? -1.840 -14.169 -24.196 1.00 83.75 186 LEU A O 1
ATOM 1439 N N . ASN A 1 187 ? -0.370 -15.504 -23.122 1.00 82.44 187 ASN A N 1
ATOM 1440 C CA . ASN A 1 187 ? 0.728 -15.456 -24.100 1.00 82.44 187 ASN A CA 1
ATOM 1441 C C . ASN A 1 187 ? 1.016 -14.037 -24.636 1.00 82.44 187 ASN A C 1
ATOM 1443 O O . ASN A 1 187 ? 1.174 -13.819 -25.838 1.00 82.44 187 ASN A O 1
ATOM 1447 N N . LEU A 1 188 ? 1.019 -13.060 -23.725 1.00 85.12 188 LEU A N 1
ATOM 1448 C CA . LEU A 1 188 ? 1.192 -11.645 -24.046 1.00 85.12 188 LEU A CA 1
ATOM 1449 C C . LEU A 1 188 ? 2.626 -11.339 -24.475 1.00 85.12 188 LEU A C 1
ATOM 1451 O O . LEU A 1 188 ? 3.578 -11.993 -24.042 1.00 85.12 188 LEU A O 1
ATOM 1455 N N . HIS A 1 189 ? 2.799 -10.277 -25.264 1.00 89.69 189 HIS A N 1
ATOM 1456 C CA . HIS A 1 189 ? 4.134 -9.806 -25.611 1.00 89.69 189 HIS A CA 1
ATOM 1457 C C . HIS A 1 189 ? 4.894 -9.385 -24.332 1.00 89.69 189 HIS A C 1
ATOM 1459 O O . HIS A 1 189 ? 4.286 -8.770 -23.452 1.00 89.69 189 HIS A O 1
ATOM 1465 N N . PRO A 1 190 ? 6.218 -9.621 -24.199 1.00 84.31 190 PRO A N 1
ATOM 1466 C CA . PRO A 1 190 ? 6.959 -9.329 -22.962 1.00 84.31 190 PRO A CA 1
ATOM 1467 C C . PRO A 1 190 ? 6.804 -7.891 -22.445 1.00 84.31 190 PRO A C 1
ATOM 1469 O O . PRO A 1 190 ? 6.783 -7.644 -21.240 1.00 84.31 190 PRO A O 1
ATOM 1472 N N . VAL A 1 191 ? 6.657 -6.932 -23.363 1.00 83.62 191 VAL A N 1
ATOM 1473 C CA . VAL A 1 191 ? 6.411 -5.518 -23.037 1.00 83.62 191 VAL A CA 1
ATOM 1474 C C . VAL A 1 191 ? 5.029 -5.314 -22.408 1.00 83.62 191 VAL A C 1
ATOM 1476 O O . VAL A 1 191 ? 4.902 -4.582 -21.427 1.00 83.62 191 VAL A O 1
ATOM 1479 N N . GLU A 1 192 ? 3.999 -5.965 -22.946 1.00 79.81 192 GLU A N 1
ATOM 1480 C CA . GLU A 1 192 ? 2.631 -5.898 -22.424 1.00 79.81 192 GLU A CA 1
ATOM 1481 C C . GLU A 1 192 ? 2.536 -6.617 -21.085 1.00 79.81 192 GLU A C 1
ATOM 1483 O O . GLU A 1 192 ? 1.996 -6.056 -20.134 1.00 79.81 192 GLU A O 1
ATOM 1488 N N . HIS A 1 193 ? 3.150 -7.798 -20.982 1.00 80.50 193 HIS A N 1
ATOM 1489 C CA . HIS A 1 193 ? 3.259 -8.545 -19.737 1.00 80.50 193 HIS A CA 1
ATOM 1490 C C . HIS A 1 193 ? 3.859 -7.672 -18.636 1.00 80.50 193 HIS A C 1
ATOM 1492 O O . HIS A 1 193 ? 3.225 -7.461 -17.608 1.00 80.50 193 HIS A O 1
ATOM 1498 N N . LYS A 1 194 ? 5.035 -7.077 -18.878 1.00 76.69 194 LYS A N 1
ATOM 1499 C CA . LYS A 1 194 ? 5.684 -6.177 -17.918 1.00 76.69 194 LYS A CA 1
ATOM 1500 C C . LYS A 1 194 ? 4.805 -4.978 -17.563 1.00 76.69 194 LYS A C 1
ATOM 1502 O O . LYS A 1 194 ? 4.664 -4.646 -16.395 1.00 76.69 194 LYS A O 1
ATOM 1507 N N . THR A 1 195 ? 4.179 -4.356 -18.558 1.00 76.19 195 THR A N 1
ATOM 1508 C CA . THR A 1 195 ? 3.297 -3.203 -18.337 1.00 76.19 195 THR A CA 1
ATOM 1509 C C . THR A 1 195 ? 2.120 -3.559 -17.431 1.00 76.19 195 THR A C 1
ATOM 1511 O O . THR A 1 195 ? 1.717 -2.747 -16.601 1.00 76.19 195 THR A O 1
ATOM 1514 N N . ILE A 1 196 ? 1.547 -4.751 -17.591 1.00 76.88 196 ILE A N 1
ATOM 1515 C CA . ILE A 1 196 ? 0.452 -5.220 -16.744 1.00 76.88 196 ILE A CA 1
ATOM 1516 C C . ILE A 1 196 ? 0.988 -5.583 -15.357 1.00 76.88 196 ILE A C 1
ATOM 1518 O O . ILE A 1 196 ? 0.424 -5.117 -14.373 1.00 76.88 196 ILE A O 1
ATOM 1522 N N . THR A 1 197 ? 2.102 -6.310 -15.253 1.00 77.25 197 THR A N 1
ATOM 1523 C CA . THR A 1 197 ? 2.747 -6.607 -13.964 1.00 77.25 197 THR A CA 1
ATOM 1524 C C . THR A 1 197 ? 2.996 -5.337 -13.151 1.00 77.25 197 THR A C 1
ATOM 1526 O O . THR A 1 197 ? 2.540 -5.254 -12.013 1.00 77.25 197 THR A O 1
ATOM 1529 N N . ASP A 1 198 ? 3.608 -4.317 -13.754 1.00 74.88 198 ASP A N 1
ATOM 1530 C CA . ASP A 1 198 ? 3.911 -3.043 -13.095 1.00 74.88 198 ASP A CA 1
ATOM 1531 C C . ASP A 1 198 ? 2.625 -2.308 -12.660 1.00 74.88 198 ASP A C 1
ATOM 1533 O O . ASP A 1 198 ? 2.569 -1.705 -11.591 1.00 74.88 198 ASP A O 1
ATOM 1537 N N . LYS A 1 199 ? 1.543 -2.386 -13.450 1.00 74.25 199 LYS A N 1
ATOM 1538 C CA . LYS A 1 199 ? 0.242 -1.780 -13.100 1.00 74.25 199 LYS A CA 1
ATOM 1539 C C . LYS A 1 199 ? -0.469 -2.493 -11.950 1.00 74.25 199 LYS A C 1
ATOM 1541 O O . LYS A 1 199 ? -1.239 -1.859 -11.231 1.00 74.25 199 LYS A O 1
ATOM 1546 N N . PHE A 1 200 ? -0.252 -3.797 -11.799 1.00 83.06 200 PHE A N 1
ATOM 1547 C CA . PHE A 1 200 ? -0.912 -4.623 -10.788 1.00 83.06 200 PHE A CA 1
ATOM 1548 C C . PHE A 1 200 ? -0.039 -4.906 -9.561 1.00 83.06 200 PHE A C 1
ATOM 1550 O O . PHE A 1 200 ? -0.534 -5.516 -8.615 1.00 83.06 200 PHE A O 1
ATOM 1557 N N . ALA A 1 201 ? 1.206 -4.423 -9.515 1.00 85.75 201 ALA A N 1
ATOM 1558 C CA . ALA A 1 201 ? 2.122 -4.630 -8.393 1.00 85.75 201 ALA A CA 1
ATOM 1559 C C . ALA A 1 201 ? 1.505 -4.203 -7.046 1.00 85.75 201 ALA A C 1
ATOM 1561 O O . ALA A 1 201 ? 1.399 -5.014 -6.123 1.00 85.75 201 ALA A O 1
ATOM 1562 N N . ALA A 1 202 ? 0.956 -2.985 -6.969 1.00 89.56 202 ALA A N 1
ATOM 1563 C CA . ALA A 1 202 ? 0.273 -2.488 -5.769 1.00 89.56 202 ALA A CA 1
ATOM 1564 C C . ALA A 1 202 ? -0.940 -3.341 -5.360 1.00 89.56 202 ALA A C 1
ATOM 1566 O O . ALA A 1 202 ? -1.221 -3.505 -4.170 1.00 89.56 202 ALA A O 1
ATOM 1567 N N . VAL A 1 203 ? -1.676 -3.895 -6.331 1.00 90.44 203 VAL A N 1
ATOM 1568 C CA . VAL A 1 203 ? -2.803 -4.807 -6.066 1.00 90.44 203 VAL A CA 1
ATOM 1569 C C . VAL A 1 203 ? -2.284 -6.119 -5.499 1.00 90.44 203 VAL A C 1
ATOM 1571 O O . VAL A 1 203 ? -2.818 -6.596 -4.502 1.00 90.44 203 VAL A O 1
ATOM 1574 N N . GLY A 1 204 ? -1.219 -6.669 -6.082 1.00 87.50 204 GLY A N 1
ATOM 1575 C CA . GLY A 1 204 ? -0.567 -7.876 -5.591 1.00 87.50 204 GLY A CA 1
ATOM 1576 C C . GLY A 1 204 ? -0.104 -7.732 -4.142 1.00 87.50 204 GLY A C 1
ATOM 1577 O O . GLY A 1 204 ? -0.334 -8.643 -3.348 1.00 87.50 204 GLY A O 1
ATOM 1578 N N . ILE A 1 205 ? 0.504 -6.592 -3.782 1.00 89.62 205 ILE A N 1
ATOM 1579 C CA . ILE A 1 205 ? 1.013 -6.333 -2.423 1.00 89.62 205 ILE A CA 1
ATOM 1580 C C . ILE A 1 205 ? -0.148 -6.401 -1.437 1.00 89.62 205 ILE A C 1
ATOM 1582 O O . ILE A 1 205 ? -0.111 -7.161 -0.466 1.00 89.62 205 ILE A O 1
ATOM 1586 N N . LEU A 1 206 ? -1.203 -5.631 -1.712 1.00 92.19 206 LEU A N 1
ATOM 1587 C CA . LEU A 1 206 ? -2.346 -5.547 -0.817 1.00 92.19 206 LEU A CA 1
ATOM 1588 C C . LEU A 1 206 ? -3.114 -6.869 -0.758 1.00 92.19 206 LEU A C 1
ATOM 1590 O O . LEU A 1 206 ? -3.454 -7.315 0.333 1.00 92.19 206 LEU A O 1
ATOM 1594 N N . GLN A 1 207 ? -3.348 -7.531 -1.893 1.00 90.31 207 GLN A N 1
ATOM 1595 C CA . GLN A 1 207 ? -4.045 -8.817 -1.919 1.00 90.31 207 GLN A CA 1
ATOM 1596 C C . GLN A 1 207 ? -3.268 -9.882 -1.140 1.00 90.31 207 GLN A C 1
ATOM 1598 O O . GLN A 1 207 ? -3.854 -10.582 -0.318 1.00 90.31 207 GLN A O 1
ATOM 1603 N N . GLY A 1 208 ? -1.946 -9.963 -1.324 1.00 88.62 208 GLY A N 1
ATOM 1604 C CA . GLY A 1 208 ? -1.098 -10.900 -0.587 1.00 88.62 208 GLY A CA 1
ATOM 1605 C C . GLY A 1 208 ? -1.168 -10.685 0.926 1.00 88.62 208 GLY A C 1
ATOM 1606 O O . GLY A 1 208 ? -1.285 -11.652 1.686 1.00 88.62 208 GLY A O 1
ATOM 1607 N N . TYR A 1 209 ? -1.170 -9.423 1.358 1.00 90.50 209 TYR A N 1
ATOM 1608 C CA . TYR A 1 209 ? -1.374 -9.047 2.754 1.00 90.50 209 TYR A CA 1
ATOM 1609 C C . TYR A 1 209 ? -2.757 -9.481 3.269 1.00 90.50 209 TYR A C 1
ATOM 1611 O O . TYR A 1 209 ? -2.847 -10.165 4.292 1.00 90.50 209 TYR A O 1
ATOM 1619 N N . LEU A 1 210 ? -3.836 -9.145 2.552 1.00 90.75 210 LEU A N 1
ATOM 1620 C CA . LEU A 1 210 ? -5.208 -9.491 2.944 1.00 90.75 210 LEU A CA 1
ATOM 1621 C C . LEU A 1 210 ? -5.401 -11.011 3.024 1.00 90.75 210 LEU A C 1
ATOM 1623 O O . LEU A 1 210 ? -5.973 -11.507 3.995 1.00 90.75 210 LEU A O 1
ATOM 1627 N N . ASP A 1 211 ? -4.897 -11.765 2.050 1.00 88.94 211 ASP A N 1
ATOM 1628 C CA . ASP A 1 211 ? -5.000 -13.226 2.014 1.00 88.94 211 ASP A CA 1
ATOM 1629 C C . ASP A 1 211 ? -4.235 -13.874 3.164 1.00 88.94 211 ASP A C 1
ATOM 1631 O O . ASP A 1 211 ? -4.711 -14.825 3.791 1.00 88.94 211 ASP A O 1
ATOM 1635 N N . TYR A 1 212 ? -3.035 -13.372 3.467 1.00 87.62 212 TYR A N 1
ATOM 1636 C CA . TYR A 1 212 ? -2.278 -13.827 4.624 1.00 87.62 212 TYR A CA 1
ATOM 1637 C C . TYR A 1 212 ? -3.059 -13.584 5.916 1.00 87.62 212 TYR A C 1
ATOM 1639 O O . TYR A 1 212 ? -3.248 -14.515 6.700 1.00 87.62 212 TYR A O 1
ATOM 1647 N N . MET A 1 213 ? -3.577 -12.377 6.121 1.00 88.44 213 MET A N 1
ATOM 1648 C CA . MET A 1 213 ? -4.305 -12.040 7.343 1.00 88.44 213 MET A CA 1
ATOM 1649 C C . MET A 1 213 ? -5.593 -12.842 7.507 1.00 88.44 213 MET A C 1
ATOM 1651 O O . MET A 1 213 ? -5.832 -13.435 8.562 1.00 88.44 213 MET A O 1
ATOM 1655 N N . ASN A 1 214 ? -6.394 -12.935 6.447 1.00 86.88 214 ASN A N 1
ATOM 1656 C CA . ASN A 1 214 ? -7.646 -13.683 6.460 1.00 86.88 214 ASN A CA 1
ATOM 1657 C C . ASN A 1 214 ? -7.429 -15.189 6.675 1.00 86.88 214 ASN A C 1
ATOM 1659 O O . ASN A 1 214 ? -8.266 -15.839 7.304 1.00 86.88 214 ASN A O 1
ATOM 1663 N N . ARG A 1 215 ? -6.317 -15.764 6.193 1.00 85.12 215 ARG A N 1
ATOM 1664 C CA . ARG A 1 215 ? -5.950 -17.156 6.505 1.00 85.12 215 ARG A CA 1
ATOM 1665 C C . ARG A 1 215 ? -5.611 -17.334 7.982 1.00 85.12 215 ARG A C 1
ATOM 1667 O O . ARG A 1 215 ? -6.171 -18.231 8.605 1.00 85.12 215 ARG A O 1
ATOM 1674 N N . ASN A 1 216 ? -4.771 -16.462 8.544 1.00 80.81 216 ASN A N 1
ATOM 1675 C CA . ASN A 1 216 ? -4.341 -16.567 9.943 1.00 80.81 216 ASN A CA 1
ATOM 1676 C C . ASN A 1 216 ? -5.510 -16.423 10.934 1.00 80.81 216 ASN A C 1
ATOM 1678 O O . ASN A 1 216 ? -5.573 -17.160 11.918 1.00 80.81 216 ASN A O 1
ATOM 1682 N N . LEU A 1 217 ? -6.484 -15.551 10.643 1.00 76.50 217 LEU A N 1
ATOM 1683 C CA . LEU A 1 217 ? -7.693 -15.420 11.465 1.00 76.50 217 LEU A CA 1
ATOM 1684 C C . LEU A 1 217 ? -8.549 -16.689 11.488 1.00 76.50 217 LEU A C 1
ATOM 1686 O O . LEU A 1 217 ? -9.060 -17.059 12.542 1.00 76.50 217 LEU A O 1
ATOM 1690 N N . LYS A 1 218 ? -8.696 -17.373 10.347 1.00 70.50 218 LYS A N 1
ATOM 1691 C CA . LYS A 1 218 ? -9.477 -18.619 10.256 1.00 70.50 218 LYS A CA 1
ATOM 1692 C C . LYS A 1 218 ? -8.832 -19.770 11.022 1.00 70.50 218 LYS A C 1
ATOM 1694 O O . LYS A 1 218 ? -9.537 -20.637 11.523 1.00 70.50 218 LYS A O 1
ATOM 1699 N N . THR A 1 219 ? -7.505 -19.784 11.110 1.00 67.81 219 THR A N 1
ATOM 1700 C CA . THR A 1 219 ? -6.749 -20.840 11.794 1.00 67.81 219 THR A CA 1
ATOM 1701 C C . THR A 1 219 ? -6.620 -20.638 13.307 1.00 67.81 219 THR A C 1
ATOM 1703 O O . THR A 1 219 ? -5.999 -21.469 13.960 1.00 67.81 219 THR A O 1
ATOM 1706 N N . GLY A 1 220 ? -7.169 -19.557 13.883 1.00 56.25 220 GLY A N 1
ATOM 1707 C CA . GLY A 1 220 ? -7.127 -19.280 15.331 1.00 56.25 220 GLY A CA 1
ATOM 1708 C C . GLY A 1 220 ? -5.723 -19.049 15.914 1.00 56.25 220 GLY A C 1
ATOM 1709 O O . GLY A 1 220 ? -5.574 -18.905 17.124 1.00 56.25 220 GLY A O 1
ATOM 1710 N N . GLY A 1 221 ? -4.690 -19.023 15.072 1.00 46.06 221 GLY A N 1
ATOM 1711 C CA . GLY A 1 221 ? -3.296 -18.907 15.476 1.00 46.06 221 GLY A CA 1
ATOM 1712 C C . GLY A 1 221 ? -2.799 -17.480 15.320 1.00 46.06 221 GLY A C 1
ATOM 1713 O O . GLY A 1 221 ? -2.869 -16.913 14.229 1.00 46.06 221 GLY A O 1
ATOM 1714 N N . LEU A 1 222 ? -2.236 -16.917 16.394 1.00 43.84 222 LEU A N 1
ATOM 1715 C CA . LEU A 1 222 ? -1.256 -15.848 16.227 1.00 43.84 222 LEU A CA 1
ATOM 1716 C C . LEU A 1 222 ? -0.168 -16.353 15.259 1.00 43.84 222 LEU A C 1
ATOM 1718 O O . LEU A 1 222 ? 0.268 -17.503 15.396 1.00 43.84 222 LEU A O 1
ATOM 1722 N N . PRO A 1 223 ? 0.291 -15.529 14.302 1.00 46.09 223 PRO A N 1
ATOM 1723 C CA . PRO A 1 223 ? 1.421 -15.895 13.464 1.00 46.09 223 PRO A CA 1
ATOM 1724 C C . PRO A 1 223 ? 2.611 -16.275 14.349 1.00 46.09 223 PRO A C 1
ATOM 1726 O O . PRO A 1 223 ? 2.953 -15.527 15.268 1.00 46.09 223 PRO A O 1
ATOM 1729 N N . LYS A 1 224 ? 3.255 -17.418 14.072 1.00 45.59 224 LYS A N 1
ATOM 1730 C CA . LYS A 1 224 ? 4.608 -17.666 14.584 1.00 45.59 224 LYS A CA 1
ATOM 1731 C C . LYS A 1 224 ? 5.457 -16.491 14.118 1.00 45.59 224 LYS A C 1
ATOM 1733 O O . LYS A 1 224 ? 5.505 -16.227 12.917 1.00 45.59 224 LYS A O 1
ATOM 1738 N N . GLU A 1 225 ? 6.028 -15.768 15.077 1.00 43.47 225 GLU A N 1
ATOM 1739 C CA . GLU A 1 225 ? 6.927 -14.646 14.837 1.00 43.47 225 GLU A CA 1
ATOM 1740 C C . GLU A 1 225 ? 7.869 -14.991 13.683 1.00 43.47 225 GLU A C 1
ATOM 1742 O O . GLU A 1 225 ? 8.447 -16.083 13.654 1.00 43.47 225 GLU A O 1
ATOM 1747 N N . LEU A 1 226 ? 8.016 -14.069 12.724 1.00 44.16 226 LEU A N 1
ATOM 1748 C CA . LEU A 1 226 ? 9.206 -14.072 11.891 1.00 44.16 226 LEU A CA 1
ATOM 1749 C C . LEU A 1 226 ? 10.375 -13.948 12.863 1.00 44.16 226 LEU A C 1
ATOM 1751 O O . LEU A 1 226 ? 10.658 -12.865 13.371 1.00 44.16 226 LEU A O 1
ATOM 1755 N N . SER A 1 227 ? 10.990 -15.086 13.169 1.00 33.50 227 SER A N 1
ATOM 1756 C CA . SER A 1 227 ? 12.224 -15.160 13.914 1.00 33.50 227 SER A CA 1
ATOM 1757 C C . SER A 1 227 ? 13.242 -14.333 13.144 1.00 33.50 227 SER A C 1
ATOM 1759 O O . SER A 1 227 ? 13.751 -14.766 12.109 1.00 33.50 227 SER A O 1
ATOM 1761 N N . THR A 1 228 ? 13.525 -13.133 13.634 1.00 37.22 228 THR A N 1
ATOM 1762 C CA . THR A 1 228 ? 14.809 -12.488 13.407 1.00 37.22 228 THR A CA 1
ATOM 1763 C C . THR A 1 228 ? 15.864 -13.482 13.874 1.00 37.22 228 THR A C 1
ATOM 1765 O O . THR A 1 228 ? 16.056 -13.690 15.074 1.00 37.22 228 THR A O 1
ATOM 1768 N N . GLY A 1 229 ? 16.438 -14.195 12.905 1.00 39.81 229 GLY A N 1
ATOM 1769 C CA . GLY A 1 229 ? 17.595 -15.045 13.105 1.00 39.81 229 GLY A CA 1
ATOM 1770 C C . GLY A 1 229 ? 18.751 -14.206 13.637 1.00 39.81 229 GLY A C 1
ATOM 1771 O O . GLY A 1 229 ? 18.897 -13.044 13.260 1.00 39.81 229 GLY A O 1
ATOM 1772 N N . LYS A 1 230 ? 19.481 -14.825 14.564 1.00 34.03 230 LYS A N 1
ATOM 1773 C CA . LYS A 1 230 ? 20.713 -14.354 15.203 1.00 34.03 230 LYS A CA 1
ATOM 1774 C C . LYS A 1 230 ? 21.730 -13.764 14.233 1.00 34.03 230 LYS A C 1
ATOM 1776 O O . LYS A 1 230 ? 21.837 -14.306 13.111 1.00 34.03 230 LYS A O 1
#

Nearest PDB structures (foldseek):
  1vhx-assembly1_B  TM=8.702E-01  e=1.717E-10  Bacillus subtilis
  7ess-assembly1_B  TM=7.119E-01  e=1.184E-11  Mycobacterium tuberculosis H37Rv
  7ess-assembly1_A  TM=7.218E-01  e=2.174E-11  Mycobacterium tuberculosis H37Rv
  6kvn-assembly1_A-2  TM=4.617E-01  e=4.189E-04  Nicotiana tabacum
  8dgc-assembly1_H  TM=4.523E-01  e=3.091E-04  Escherichia phage PhiV-1

Organism: NCBI:txid2320716